Protein AF-U4LFW6-F1 (afdb_monomer_lite)

Radius of gyration: 80.12 Å; chains: 1; bounding box: 137×46×218 Å

Organism: Pyronema omphalodes (strain CBS 100304) (NCBI:txid1076935)

Secondary structure (DSSP, 8-state):
------------------PPPPPPP-------------------HHHHHHHHHHHHHHHHHHHHHHHHHHHHHHHHHHHHHHHHHHHHHHHHHHHHHHHHHHHHHHHHHHHHHHHHHHHHHHHHHHHHHHHHHHHHHHHHHHHHHHHHHHHHHHHHHHHHHHHHHHHHHHHHHHHHHHHHHHHHHHHHHHHHHHHHHHHHHTT-TT--S-----S--SEEETTTEEEE-------TT--S-------TT-EEEE--GGG-SSHHHHHHHHHHHTTPPTT----BEESSTTSPPB--BTBS----HHHHHHHHHHH--TT--EEE-SS-------

pLDDT: mean 71.56, std 23.15, range [22.03, 98.5]

Structure (mmCIF, N/CA/C/O backbone):
data_AF-U4LFW6-F1
#
_entry.id   AF-U4LFW6-F1
#
loop_
_atom_site.group_PDB
_atom_site.id
_atom_site.type_symbol
_atom_site.label_atom_id
_atom_site.label_alt_id
_atom_site.label_comp_id
_atom_site.label_asym_id
_atom_site.label_entity_id
_atom_site.label_seq_id
_atom_site.pdbx_PDB_ins_code
_atom_site.Cartn_x
_atom_site.Cartn_y
_atom_site.Cartn_z
_atom_site.occupancy
_atom_site.B_iso_or_equiv
_atom_site.auth_seq_id
_atom_site.auth_comp_id
_atom_site.auth_asym_id
_atom_site.auth_atom_id
_atom_site.pdbx_PDB_model_num
ATOM 1 N N . MET A 1 1 ? -30.454 -15.678 14.457 1.00 41.25 1 MET A N 1
ATOM 2 C CA . MET A 1 1 ? -31.407 -16.802 14.545 1.00 41.25 1 MET A CA 1
ATOM 3 C C . MET A 1 1 ? -31.547 -17.155 16.016 1.00 41.25 1 MET A C 1
ATOM 5 O O . MET A 1 1 ? -30.505 -17.308 16.636 1.00 41.25 1 MET A O 1
ATOM 9 N N . SER A 1 2 ? -32.798 -17.211 16.505 1.00 40.91 2 SER A N 1
ATOM 10 C CA . SER A 1 2 ? -33.252 -17.545 17.878 1.00 40.91 2 SER A CA 1
ATOM 11 C C . SER A 1 2 ? -32.838 -16.501 18.934 1.00 40.91 2 SER A C 1
ATOM 13 O O . SER A 1 2 ? -31.655 -16.369 19.197 1.00 40.91 2 SER A O 1
ATOM 15 N N . THR A 1 3 ? -33.647 -15.605 19.522 1.00 50.94 3 THR A N 1
ATOM 16 C CA . THR A 1 3 ? -35.032 -15.588 20.052 1.00 50.94 3 THR A CA 1
ATOM 17 C C . THR A 1 3 ? -35.394 -16.781 20.912 1.00 50.94 3 THR A C 1
ATOM 19 O O . THR A 1 3 ? -35.879 -17.768 20.376 1.00 50.94 3 THR A O 1
ATOM 22 N N . GLU A 1 4 ? -35.261 -16.622 22.230 1.00 48.25 4 GLU A N 1
ATOM 23 C CA . GLU A 1 4 ? -36.109 -17.319 23.196 1.00 48.25 4 GLU A CA 1
ATOM 24 C C . GLU A 1 4 ? -36.324 -16.464 24.456 1.00 48.25 4 GLU A C 1
ATOM 26 O O . GLU A 1 4 ? -35.405 -16.133 25.201 1.00 48.25 4 GLU A O 1
ATOM 31 N N . ASN A 1 5 ? -37.587 -16.064 24.607 1.00 49.75 5 ASN A N 1
ATOM 32 C CA . ASN A 1 5 ? -38.209 -15.486 25.789 1.00 49.75 5 ASN A CA 1
ATOM 33 C C . ASN A 1 5 ? -38.293 -16.539 26.899 1.00 49.75 5 ASN A C 1
ATOM 35 O O . ASN A 1 5 ? -38.600 -17.691 26.599 1.00 49.75 5 ASN A O 1
ATOM 39 N N . SER A 1 6 ? -38.214 -16.135 28.169 1.00 48.31 6 SER A N 1
ATOM 40 C CA . SER A 1 6 ? -38.918 -16.880 29.221 1.00 48.31 6 SER A CA 1
ATOM 41 C C . SER A 1 6 ? -39.319 -15.998 30.407 1.00 48.31 6 SER A C 1
ATOM 43 O O . SER A 1 6 ? -38.503 -15.644 31.249 1.00 48.31 6 SER A O 1
ATOM 45 N N . TYR A 1 7 ? -40.598 -15.621 30.367 1.00 46.09 7 TYR A N 1
ATOM 46 C CA . TYR A 1 7 ? -41.578 -15.511 31.449 1.00 46.09 7 TYR A CA 1
ATOM 47 C C . TYR A 1 7 ? -41.174 -14.959 32.827 1.00 46.09 7 TYR A C 1
ATOM 49 O O . TYR A 1 7 ? -40.601 -15.639 33.674 1.00 46.09 7 TYR A O 1
ATOM 57 N N . GLU A 1 8 ? -41.685 -13.752 33.075 1.00 47.34 8 GLU A N 1
ATOM 58 C CA . GLU A 1 8 ? -42.100 -13.242 34.379 1.00 47.34 8 GLU A CA 1
ATOM 59 C C . GLU A 1 8 ? -43.125 -14.181 35.039 1.00 47.34 8 GLU A C 1
ATOM 61 O O . GLU A 1 8 ? -44.091 -14.615 34.404 1.00 47.34 8 GLU A O 1
ATOM 66 N N . GLN A 1 9 ? -42.963 -14.435 36.339 1.00 49.03 9 GLN A N 1
ATOM 67 C CA . GLN A 1 9 ? -44.027 -14.971 37.181 1.00 49.03 9 GLN A CA 1
ATOM 68 C C . GLN A 1 9 ? -44.199 -14.060 38.400 1.00 49.03 9 GLN A C 1
ATOM 70 O O . GLN A 1 9 ? -43.471 -14.134 39.386 1.00 49.03 9 GLN A O 1
ATOM 75 N N . SER A 1 10 ? -45.166 -13.155 38.256 1.00 45.38 10 SER A N 1
ATOM 76 C CA . SER A 1 10 ? -45.806 -12.390 39.322 1.00 45.38 10 SER A CA 1
ATOM 77 C C . SER A 1 10 ? -46.477 -13.346 40.313 1.00 45.38 10 SER A C 1
ATOM 79 O O . SER A 1 10 ? -47.224 -14.237 39.900 1.00 45.38 10 SER A O 1
ATOM 81 N N . VAL A 1 11 ? -46.229 -13.153 41.610 1.00 45.59 11 VAL A N 1
ATOM 82 C CA . VAL A 1 11 ? -47.022 -13.759 42.684 1.00 45.59 11 VAL A CA 1
ATOM 83 C C . VAL A 1 11 ? -47.671 -12.627 43.465 1.00 45.59 11 VAL A C 1
ATOM 85 O O . VAL A 1 11 ? -47.020 -11.898 44.211 1.00 45.59 11 VAL A O 1
ATOM 88 N N . ASP A 1 12 ? -48.969 -12.488 43.228 1.00 38.72 12 ASP A N 1
ATOM 89 C CA . ASP A 1 12 ? -49.870 -11.561 43.888 1.00 38.72 12 ASP A CA 1
ATOM 90 C C . ASP A 1 12 ? -50.226 -12.028 45.312 1.00 38.72 12 ASP A C 1
ATOM 92 O O . ASP A 1 12 ? -50.626 -13.170 45.536 1.00 38.72 12 ASP A O 1
ATOM 96 N N . SER A 1 13 ? -50.103 -11.089 46.250 1.00 43.72 13 SER A N 1
ATOM 97 C CA . SER A 1 13 ? -51.145 -10.664 47.191 1.00 43.72 13 SER A CA 1
ATOM 98 C C . SER A 1 13 ? -51.967 -11.741 47.927 1.00 43.72 13 SER A C 1
ATOM 100 O O . SER A 1 13 ? -52.954 -12.261 47.415 1.00 43.72 13 SER A O 1
ATOM 102 N N . SER A 1 14 ? -51.679 -11.932 49.222 1.00 44.38 14 SER A N 1
ATOM 103 C CA . SER A 1 14 ? -52.662 -12.436 50.195 1.00 44.38 14 SER A CA 1
ATOM 104 C C . SER A 1 14 ? -52.665 -11.559 51.447 1.00 44.38 14 SER A C 1
ATOM 106 O O . SER A 1 14 ? -51.920 -11.778 52.400 1.00 44.38 14 SER A O 1
ATOM 108 N N . THR A 1 15 ? -53.525 -10.544 51.434 1.00 43.41 15 THR A N 1
ATOM 109 C CA . THR A 1 15 ? -53.887 -9.733 52.599 1.00 43.41 15 THR A CA 1
ATOM 110 C C . THR A 1 15 ? -54.959 -10.483 53.389 1.00 43.41 15 THR A C 1
ATOM 112 O O . THR A 1 15 ? -56.112 -10.549 52.966 1.00 43.41 15 THR A O 1
ATOM 115 N N . GLN A 1 16 ? -54.601 -11.060 54.536 1.00 41.94 16 GLN A N 1
ATOM 116 C CA . GLN A 1 16 ? -55.566 -11.670 55.450 1.00 41.94 16 GLN A CA 1
ATOM 117 C C . GLN A 1 16 ? -55.830 -10.703 56.610 1.00 41.94 16 GLN A C 1
ATOM 119 O O . GLN A 1 16 ? -55.122 -10.679 57.612 1.00 41.94 16 GLN A O 1
ATOM 124 N N . ALA A 1 17 ? -56.851 -9.863 56.441 1.00 42.97 17 ALA A N 1
ATOM 125 C CA . ALA A 1 17 ? -57.431 -9.081 57.523 1.00 42.97 17 ALA A CA 1
ATOM 126 C C . ALA A 1 17 ? -58.256 -10.023 58.417 1.00 42.97 17 ALA A C 1
ATOM 128 O O . ALA A 1 17 ? -59.319 -10.494 58.020 1.00 42.97 17 ALA A O 1
ATOM 129 N N . SER A 1 18 ? -57.747 -10.321 59.612 1.00 41.91 18 SER A N 1
ATOM 130 C CA . SER A 1 18 ? -58.470 -11.053 60.654 1.00 41.91 18 SER A CA 1
ATOM 131 C C . SER A 1 18 ? -59.100 -10.054 61.617 1.00 41.91 18 SER A C 1
ATOM 133 O O . SER A 1 18 ? -58.416 -9.399 62.399 1.00 41.91 18 SER A O 1
ATOM 135 N N . SER A 1 19 ? -60.418 -9.937 61.518 1.00 42.66 19 SER A N 1
ATOM 136 C CA . SER A 1 19 ? -61.280 -9.078 62.317 1.00 42.66 19 SER A CA 1
ATOM 137 C C . SER A 1 19 ? -61.312 -9.484 63.793 1.00 42.66 19 SER A C 1
ATOM 139 O O . SER A 1 19 ? -61.560 -10.636 64.139 1.00 42.66 19 SER A O 1
ATOM 141 N N . THR A 1 20 ? -61.119 -8.497 64.660 1.00 50.56 20 THR A N 1
ATOM 142 C CA . THR A 1 20 ? -61.405 -8.514 66.098 1.00 50.56 20 THR A CA 1
ATOM 143 C C . THR A 1 20 ? -62.912 -8.656 66.359 1.00 50.56 20 THR A C 1
ATOM 145 O O . THR A 1 20 ? -63.682 -7.896 65.767 1.00 50.56 20 THR A O 1
ATOM 148 N N . PRO A 1 21 ? -63.360 -9.512 67.295 1.00 46.19 21 PRO A N 1
ATOM 149 C CA . PRO A 1 21 ? -64.667 -9.361 67.931 1.00 46.19 21 PRO A CA 1
ATOM 150 C C . PRO A 1 21 ? -64.517 -8.719 69.317 1.00 46.19 21 PRO A C 1
ATOM 152 O O . PRO A 1 21 ? -63.695 -9.144 70.130 1.00 46.19 21 PRO A O 1
ATOM 155 N N . GLY A 1 22 ? -65.309 -7.672 69.560 1.00 38.50 22 GLY A N 1
ATOM 156 C CA . GLY A 1 22 ? -65.427 -6.988 70.847 1.00 38.50 22 GLY A CA 1
ATOM 157 C C . GLY A 1 22 ? -66.145 -7.823 71.922 1.00 38.50 22 GLY A C 1
ATOM 158 O O . GLY A 1 22 ? -66.725 -8.864 71.611 1.00 38.50 22 GLY A O 1
ATOM 159 N N . PRO A 1 23 ? -66.099 -7.386 73.194 1.00 45.41 23 PRO A N 1
ATOM 160 C CA . PRO A 1 23 ? -66.670 -8.127 74.308 1.00 45.41 23 PRO A CA 1
ATOM 161 C C . PRO A 1 23 ? -68.148 -7.766 74.513 1.00 45.41 23 PRO A C 1
ATOM 163 O O . PRO A 1 23 ? -68.473 -6.630 74.860 1.00 45.41 23 PRO A O 1
ATOM 166 N N . ASP A 1 24 ? -69.031 -8.754 74.368 1.00 39.97 24 ASP A N 1
ATOM 167 C CA . ASP A 1 24 ? -70.418 -8.652 74.817 1.00 39.97 24 ASP A CA 1
ATOM 168 C C . ASP A 1 24 ? -70.511 -8.913 76.323 1.00 39.97 24 ASP A C 1
ATOM 170 O O . ASP A 1 24 ? -70.108 -9.949 76.855 1.00 39.97 24 ASP A O 1
ATOM 174 N N . THR A 1 25 ? -71.060 -7.922 77.013 1.00 53.16 25 THR A N 1
ATOM 175 C CA . THR A 1 25 ? -71.463 -7.960 78.418 1.00 53.16 25 THR A CA 1
ATOM 176 C C . THR A 1 25 ? -72.847 -8.607 78.520 1.00 53.16 25 THR A C 1
ATOM 178 O O . THR A 1 25 ? -73.730 -8.212 77.758 1.00 53.16 25 THR A O 1
ATOM 181 N N . PRO A 1 26 ? -73.118 -9.487 79.502 1.00 45.50 26 PRO A N 1
ATOM 182 C CA . PRO A 1 26 ? -74.487 -9.738 79.923 1.00 45.50 26 PRO A CA 1
ATOM 183 C C . PRO A 1 26 ? -74.791 -9.108 81.280 1.00 45.50 26 PRO A C 1
ATOM 185 O O . PRO A 1 26 ? -74.039 -9.186 82.250 1.00 45.50 26 PRO A O 1
ATOM 188 N N . SER A 1 27 ? -75.961 -8.486 81.274 1.00 38.09 27 SER A N 1
ATOM 189 C CA . SER A 1 27 ? -76.665 -7.809 82.345 1.00 38.09 27 SER A CA 1
ATOM 190 C C . SER A 1 27 ? -77.190 -8.773 83.418 1.00 38.09 27 SER A C 1
ATOM 192 O O . SER A 1 27 ? -77.684 -9.853 83.108 1.00 38.09 27 SER A O 1
ATOM 194 N N . VAL A 1 28 ? -77.090 -8.310 84.666 1.00 40.75 28 VAL A N 1
ATOM 195 C CA . VAL A 1 28 ? -78.050 -8.395 85.783 1.00 40.75 28 VAL A CA 1
ATOM 196 C C . VAL A 1 28 ? -78.938 -9.644 85.877 1.00 40.75 28 VAL A C 1
ATOM 198 O O . VAL A 1 28 ? -79.873 -9.852 85.108 1.00 40.75 28 VAL A O 1
ATOM 201 N N . SER A 1 29 ? -78.764 -10.381 86.975 1.00 42.69 29 SER A N 1
ATOM 202 C CA . SER A 1 29 ? -79.874 -11.057 87.648 1.00 42.69 29 SER A CA 1
ATOM 203 C C . SER A 1 29 ? -79.741 -10.887 89.157 1.00 42.69 29 SER A C 1
ATOM 205 O O . SER A 1 29 ? -78.786 -11.319 89.796 1.00 42.69 29 SER A O 1
ATOM 207 N N . GLU A 1 30 ? -80.725 -10.166 89.662 1.00 41.28 30 GLU A N 1
ATOM 208 C CA . GLU A 1 30 ? -81.048 -9.826 91.033 1.00 41.28 30 GLU A CA 1
ATOM 209 C C . GLU A 1 30 ? -81.541 -11.080 91.771 1.00 41.28 30 GLU A C 1
ATOM 211 O O . GLU A 1 30 ? -82.494 -11.723 91.332 1.00 41.28 30 GLU A O 1
ATOM 216 N N . ILE A 1 31 ? -80.911 -11.440 92.893 1.00 43.53 31 ILE A N 1
ATOM 217 C CA . ILE A 1 31 ? -81.510 -12.364 93.862 1.00 43.53 31 ILE A CA 1
ATOM 218 C C . ILE A 1 31 ? -81.222 -11.836 95.262 1.00 43.53 31 ILE A C 1
ATOM 220 O O . ILE A 1 31 ? -80.078 -11.624 95.660 1.00 43.53 31 ILE A O 1
ATOM 224 N N . MET A 1 32 ? -82.308 -11.577 95.978 1.00 38.41 32 MET A N 1
ATOM 225 C CA . MET A 1 32 ? -82.323 -11.053 97.328 1.00 38.41 32 MET A CA 1
ATOM 226 C C . MET A 1 32 ? -81.873 -12.083 98.373 1.00 38.41 32 MET A C 1
ATOM 228 O O . MET A 1 32 ? -82.192 -13.265 98.284 1.00 38.41 32 MET A O 1
ATOM 232 N N . SER A 1 33 ? -81.367 -11.526 99.474 1.00 40.06 33 SER A N 1
ATOM 233 C CA . SER A 1 33 ? -81.796 -11.844 100.841 1.00 40.06 33 SER A CA 1
ATOM 234 C C . SER A 1 33 ? -80.916 -12.749 101.710 1.00 40.06 33 SER A C 1
ATOM 236 O O . SER A 1 33 ? -80.603 -13.895 101.405 1.00 40.06 33 SER A O 1
ATOM 238 N N . THR A 1 34 ? -80.695 -12.198 102.904 1.00 38.72 34 THR A N 1
ATOM 239 C CA . THR A 1 34 ? -80.292 -12.798 104.181 1.00 38.72 34 THR A CA 1
ATOM 240 C C . THR A 1 34 ? -78.849 -13.260 104.346 1.00 38.72 34 THR A C 1
ATOM 242 O O . THR A 1 34 ? -78.491 -14.420 104.184 1.00 38.72 34 THR A O 1
ATOM 245 N N . THR A 1 35 ? -78.054 -12.328 104.863 1.00 48.16 35 THR A N 1
ATOM 246 C CA . THR A 1 35 ? -77.048 -12.589 105.893 1.00 48.16 35 THR A CA 1
ATOM 247 C C . THR A 1 35 ? -77.633 -13.490 106.990 1.00 48.16 35 THR A C 1
ATOM 249 O O . THR A 1 35 ? -78.693 -13.185 107.542 1.00 48.16 35 THR A O 1
ATOM 252 N N . PRO A 1 36 ? -76.900 -14.533 107.392 1.00 40.84 36 PRO A N 1
ATOM 253 C CA . PRO A 1 36 ? -76.500 -14.587 108.783 1.00 40.84 36 PRO A CA 1
ATOM 254 C C . PRO A 1 36 ? -74.979 -14.556 108.854 1.00 40.84 36 PRO A C 1
ATOM 256 O O . PRO A 1 36 ? -74.278 -15.397 108.295 1.00 40.84 36 PRO A O 1
ATOM 259 N N . THR A 1 37 ? -74.483 -13.551 109.567 1.00 49.69 37 THR A N 1
ATOM 260 C CA . THR A 1 37 ? -73.120 -13.456 110.066 1.00 49.69 37 THR A CA 1
ATOM 261 C C . THR A 1 37 ? -72.932 -14.619 111.032 1.00 49.69 37 THR A C 1
ATOM 263 O O . THR A 1 37 ? -73.184 -14.500 112.226 1.00 49.69 37 THR A O 1
ATOM 266 N N . ALA A 1 38 ? -72.574 -15.783 110.499 1.00 42.97 38 ALA A N 1
ATOM 267 C CA . ALA A 1 38 ? -71.988 -16.850 111.280 1.00 42.97 38 ALA A CA 1
ATOM 268 C C . ALA A 1 38 ? -70.490 -16.561 111.327 1.00 42.97 38 ALA A C 1
ATOM 270 O O . ALA A 1 38 ? -69.765 -16.803 110.361 1.00 42.97 38 ALA A O 1
ATOM 271 N N . GLU A 1 39 ? -70.041 -16.004 112.449 1.00 47.69 39 GLU A N 1
ATOM 272 C CA . GLU A 1 39 ? -68.642 -16.024 112.862 1.00 47.69 39 GLU A CA 1
ATOM 273 C C . GLU A 1 39 ? -68.208 -17.490 113.022 1.00 47.69 39 GLU A C 1
ATOM 275 O O . GLU A 1 39 ? -68.179 -18.052 114.114 1.00 47.69 39 GLU A O 1
ATOM 280 N N . LEU A 1 40 ? -67.904 -18.155 111.907 1.00 44.50 40 LEU A N 1
ATOM 281 C CA . LEU A 1 40 ? -67.192 -19.423 111.903 1.00 44.50 40 LEU A CA 1
ATOM 282 C C . LEU A 1 40 ? -65.727 -19.108 112.203 1.00 44.50 40 LEU A C 1
ATOM 284 O O . LEU A 1 40 ? -64.885 -19.023 111.313 1.00 44.50 40 LEU A O 1
ATOM 288 N N . GLN A 1 41 ? -65.427 -18.944 113.493 1.00 50.97 41 GLN A N 1
ATOM 289 C CA . GLN A 1 41 ? -64.087 -19.164 114.025 1.00 50.97 41 GLN A CA 1
ATOM 290 C C . GLN A 1 41 ? -63.739 -20.650 113.852 1.00 50.97 41 GLN A C 1
ATOM 292 O O . GLN A 1 41 ? -63.763 -21.435 114.795 1.00 50.97 41 GLN A O 1
ATOM 297 N N . VAL A 1 42 ? -63.426 -21.059 112.624 1.00 48.38 42 VAL A N 1
ATOM 298 C CA . VAL A 1 42 ? -62.717 -22.314 112.368 1.00 48.38 42 VAL A CA 1
ATOM 299 C C . VAL A 1 42 ? -61.243 -21.961 112.266 1.00 48.38 42 VAL A C 1
ATOM 301 O O . VAL A 1 42 ? -60.658 -21.933 111.189 1.00 48.38 42 VAL A O 1
ATOM 304 N N . ALA A 1 43 ? -60.638 -21.674 113.417 1.00 51.41 43 ALA A N 1
ATOM 305 C CA . ALA A 1 43 ? -59.190 -21.629 113.555 1.00 51.41 43 ALA A CA 1
ATOM 306 C C . ALA A 1 43 ? -58.657 -23.075 113.549 1.00 51.41 43 ALA A C 1
ATOM 308 O O . ALA A 1 43 ? -58.267 -23.620 114.580 1.00 51.41 43 ALA A O 1
ATOM 309 N N . SER A 1 44 ? -58.720 -23.738 112.389 1.00 58.00 44 SER A N 1
ATOM 310 C CA . SER A 1 44 ? -57.958 -24.961 112.135 1.00 58.00 44 SER A CA 1
ATOM 311 C C . SER A 1 44 ? -56.695 -24.568 111.367 1.00 58.00 44 SER A C 1
ATOM 313 O O . SER A 1 44 ? -56.808 -24.161 110.206 1.00 58.00 44 SER A O 1
ATOM 315 N N . PRO A 1 45 ? -55.497 -24.725 111.959 1.00 70.00 45 PRO A N 1
ATOM 316 C CA . PRO A 1 45 ? -54.228 -24.351 111.329 1.00 70.00 45 PRO A CA 1
ATOM 317 C C . PRO A 1 45 ? -54.017 -24.972 109.938 1.00 70.00 45 PRO A C 1
ATOM 319 O O . PRO A 1 45 ? -53.310 -24.421 109.100 1.00 70.00 45 PRO A O 1
ATOM 322 N N . ALA A 1 46 ? -54.649 -26.119 109.664 1.00 73.12 46 ALA A N 1
ATOM 323 C CA . ALA A 1 46 ? -54.580 -26.788 108.368 1.00 73.12 46 ALA A CA 1
ATOM 324 C C . ALA A 1 46 ? -55.318 -26.023 107.253 1.00 73.12 46 ALA A C 1
ATOM 326 O O . ALA A 1 46 ? -54.856 -26.007 106.114 1.00 73.12 46 ALA A O 1
ATOM 327 N N . TYR A 1 47 ? -56.446 -25.379 107.566 1.00 74.56 47 TYR A N 1
ATOM 328 C CA . TYR A 1 47 ? -57.252 -24.660 106.576 1.00 74.56 47 TYR A CA 1
ATOM 329 C C . TYR A 1 47 ? -56.637 -23.298 106.237 1.00 74.56 47 TYR A C 1
ATOM 331 O O . TYR A 1 47 ? -56.561 -22.936 105.065 1.00 74.56 47 TYR A O 1
ATOM 339 N N . GLU A 1 48 ? -56.098 -22.594 107.238 1.00 77.69 48 GLU A N 1
ATOM 340 C CA . GLU A 1 48 ? -55.294 -21.382 107.029 1.00 77.69 48 GLU A CA 1
ATOM 341 C C . GLU A 1 48 ? -54.028 -21.665 106.218 1.00 77.69 48 GLU A C 1
ATOM 343 O O . GLU A 1 48 ? -53.707 -20.896 105.316 1.00 77.69 48 GLU A O 1
ATOM 348 N N . ASN A 1 49 ? -53.344 -22.790 106.463 1.00 82.31 49 ASN A N 1
ATOM 349 C CA . ASN A 1 49 ? -52.182 -23.184 105.662 1.00 82.31 49 ASN A CA 1
ATOM 350 C C . ASN A 1 49 ? -52.548 -23.483 104.199 1.00 82.31 49 ASN A C 1
ATOM 352 O O . ASN A 1 49 ? -51.809 -23.084 103.301 1.00 82.31 49 ASN A O 1
ATOM 356 N N . MET A 1 50 ? -53.689 -24.132 103.934 1.00 83.44 50 MET A N 1
ATOM 357 C CA . MET A 1 50 ? -54.163 -24.358 102.561 1.00 83.44 50 MET A CA 1
ATOM 358 C C . MET A 1 50 ? -54.557 -23.052 101.866 1.00 83.44 50 MET A C 1
ATOM 360 O O . MET A 1 50 ? -54.157 -22.829 100.727 1.00 83.44 50 MET A O 1
ATOM 364 N N . PHE A 1 51 ? -55.291 -22.168 102.547 1.00 84.56 51 PHE A N 1
ATOM 365 C CA . PHE A 1 51 ? -55.658 -20.861 101.997 1.00 84.56 51 PHE A CA 1
ATOM 366 C C . PHE A 1 51 ? -54.431 -19.990 101.724 1.00 84.56 51 PHE A C 1
ATOM 368 O O . PHE A 1 51 ? -54.341 -19.381 100.662 1.00 84.56 51 PHE A O 1
ATOM 375 N N . ARG A 1 52 ? -53.458 -19.970 102.641 1.00 85.00 52 ARG A N 1
ATOM 376 C CA . ARG A 1 52 ? -52.201 -19.234 102.469 1.00 85.00 52 ARG A CA 1
ATOM 377 C C . ARG A 1 52 ? -51.378 -19.803 101.308 1.00 85.00 52 ARG A C 1
ATOM 379 O O . ARG A 1 52 ? -50.940 -19.037 100.463 1.00 85.00 52 ARG A O 1
ATOM 386 N N . SER A 1 53 ? -51.286 -21.129 101.181 1.00 89.75 53 SER A N 1
ATOM 387 C CA . SER A 1 53 ? -50.664 -21.777 100.016 1.00 89.75 53 SER A CA 1
ATOM 388 C C . SER A 1 53 ? -51.369 -21.428 98.703 1.00 89.75 53 SER A C 1
ATOM 390 O O . SER A 1 53 ? -50.705 -21.259 97.684 1.00 89.75 53 SER A O 1
ATOM 392 N N . PHE A 1 54 ? -52.700 -21.336 98.704 1.00 90.00 54 PHE A N 1
ATOM 393 C CA . PHE A 1 54 ? -53.469 -20.968 97.519 1.00 90.00 54 PHE A CA 1
ATOM 394 C C . PHE A 1 54 ? -53.205 -19.508 97.127 1.00 90.00 54 PHE A C 1
ATOM 396 O O . PHE A 1 54 ? -52.938 -19.218 95.961 1.00 90.00 54 PHE A O 1
ATOM 403 N N . LEU A 1 55 ? -53.193 -18.597 98.103 1.00 91.12 55 LEU A N 1
ATOM 404 C CA . LEU A 1 55 ? -52.831 -17.196 97.890 1.00 91.12 55 LEU A CA 1
ATOM 405 C C . LEU A 1 55 ? -51.404 -17.059 97.336 1.00 91.12 55 LEU A C 1
ATOM 407 O O . LEU A 1 55 ? -51.235 -16.395 96.316 1.00 91.12 55 LEU A O 1
ATOM 411 N N . ASP A 1 56 ? -50.423 -17.774 97.896 1.00 92.50 56 ASP A N 1
ATOM 412 C CA . ASP A 1 56 ? -49.039 -17.786 97.397 1.00 92.50 56 ASP A CA 1
ATOM 413 C C . ASP A 1 56 ? -48.957 -18.297 95.946 1.00 92.50 56 ASP A C 1
ATOM 415 O O . ASP A 1 56 ? -48.238 -17.739 95.114 1.00 92.50 56 ASP A O 1
ATOM 419 N N . THR A 1 57 ? -49.719 -19.341 95.588 1.00 93.75 57 THR A N 1
ATOM 420 C CA . THR A 1 57 ? -49.765 -19.818 94.193 1.00 93.75 57 THR A CA 1
ATOM 421 C C . THR A 1 57 ? -50.383 -18.797 93.239 1.00 93.75 57 THR A C 1
ATOM 423 O O . THR A 1 57 ? -49.892 -18.639 92.121 1.00 93.75 57 THR A O 1
ATOM 426 N N . PHE A 1 58 ? -51.417 -18.068 93.669 1.00 93.44 58 PHE A N 1
ATOM 427 C CA . PHE A 1 58 ? -52.023 -16.999 92.873 1.00 93.44 58 PHE A CA 1
ATOM 428 C C . PHE A 1 58 ? -51.090 -15.797 92.712 1.00 93.44 58 PHE A C 1
ATOM 430 O O . PHE A 1 58 ? -51.036 -15.210 91.630 1.00 93.44 58 PHE A O 1
ATOM 437 N N . GLU A 1 59 ? -50.335 -15.440 93.751 1.00 93.50 59 GLU A N 1
ATOM 438 C CA . GLU A 1 59 ? -49.317 -14.392 93.668 1.00 93.50 59 GLU A CA 1
ATOM 439 C C . GLU A 1 59 ? -48.184 -14.780 92.713 1.00 93.50 59 GLU A C 1
ATOM 441 O O . GLU A 1 59 ? -47.830 -13.981 91.844 1.00 93.50 59 GLU A O 1
ATOM 446 N N . ASN A 1 60 ? -47.693 -16.023 92.778 1.00 95.06 60 ASN A N 1
ATOM 447 C CA . ASN A 1 60 ? -46.700 -16.541 91.832 1.00 95.06 60 ASN A CA 1
ATOM 448 C C . ASN A 1 60 ? -47.219 -16.539 90.385 1.00 95.06 60 ASN A C 1
ATOM 450 O O . ASN A 1 60 ? -46.507 -16.112 89.477 1.00 95.06 60 ASN A O 1
ATOM 454 N N . LEU A 1 61 ? -48.471 -16.956 90.158 1.00 96.06 61 LEU A N 1
ATOM 455 C CA . LEU A 1 61 ? -49.090 -16.912 88.830 1.00 96.06 61 LEU A CA 1
ATOM 456 C C . LEU A 1 61 ? -49.202 -15.472 88.305 1.00 96.06 61 LEU A C 1
ATOM 458 O O . LEU A 1 61 ? -48.918 -15.218 87.136 1.00 96.06 61 LEU A O 1
ATOM 462 N N . ARG A 1 62 ? -49.586 -14.516 89.160 1.00 94.81 62 ARG A N 1
ATOM 463 C CA . ARG A 1 62 ? -49.664 -13.092 88.798 1.00 94.81 62 ARG A CA 1
ATOM 464 C C . ARG A 1 62 ? -48.287 -12.512 88.466 1.00 94.81 62 ARG A C 1
ATOM 466 O O . ARG A 1 62 ? -48.167 -11.742 87.510 1.00 94.81 62 ARG A O 1
ATOM 473 N N . ALA A 1 63 ? -47.259 -12.879 89.230 1.00 95.69 63 ALA A N 1
ATOM 474 C CA . ALA A 1 63 ? -45.884 -12.475 88.950 1.00 95.69 63 ALA A CA 1
ATOM 475 C C . ALA A 1 63 ? -45.420 -13.014 87.588 1.00 95.69 63 ALA A C 1
ATOM 477 O O . ALA A 1 63 ? -44.848 -12.271 86.790 1.00 95.69 63 ALA A O 1
ATOM 478 N N . GLU A 1 64 ? -45.746 -14.270 87.283 1.00 96.19 64 GLU A N 1
ATOM 479 C CA . GLU A 1 64 ? -45.382 -14.900 86.017 1.00 96.19 64 GLU A CA 1
ATOM 480 C C . GLU A 1 64 ? -46.142 -14.312 84.821 1.00 96.19 64 GLU A C 1
ATOM 482 O O . GLU A 1 64 ? -45.548 -14.070 83.771 1.00 96.19 64 GLU A O 1
ATOM 487 N N . MET A 1 65 ? -47.428 -13.992 84.987 1.00 96.19 65 MET A N 1
ATOM 488 C CA . MET A 1 65 ? -48.226 -13.307 83.965 1.00 96.19 65 MET A CA 1
ATOM 489 C C . MET A 1 65 ? -47.646 -11.922 83.647 1.00 96.19 65 MET A C 1
ATOM 491 O O . MET A 1 65 ? -47.428 -11.602 82.481 1.00 96.19 65 MET A O 1
ATOM 495 N N . THR A 1 66 ? -47.281 -11.151 84.679 1.00 95.50 66 THR A N 1
ATOM 496 C CA . THR A 1 66 ? -46.594 -9.856 84.513 1.00 95.50 66 THR A CA 1
ATOM 497 C C . THR A 1 66 ? -45.249 -10.018 83.793 1.00 95.50 66 THR A C 1
ATOM 499 O O . THR A 1 66 ? -44.909 -9.224 82.915 1.00 95.50 66 THR A O 1
ATOM 502 N N . ARG A 1 67 ? -44.466 -11.056 84.131 1.00 97.62 67 ARG A N 1
ATOM 503 C CA . ARG A 1 67 ? -43.187 -11.351 83.463 1.00 97.62 67 ARG A CA 1
ATOM 504 C C . ARG A 1 67 ? -43.391 -11.641 81.976 1.00 97.62 67 ARG A C 1
ATOM 506 O O . ARG A 1 67 ? -42.674 -11.080 81.151 1.00 97.62 67 ARG A O 1
ATOM 513 N N . LEU A 1 68 ? -44.374 -12.477 81.639 1.00 97.19 68 LEU A N 1
ATOM 514 C CA . LEU A 1 68 ? -44.709 -12.824 80.257 1.00 97.19 68 LEU A CA 1
ATOM 515 C C . LEU A 1 68 ? -45.220 -11.620 79.459 1.00 97.19 68 LEU A C 1
ATOM 517 O O . LEU A 1 68 ? -44.855 -11.480 78.296 1.00 97.19 68 LEU A O 1
ATOM 521 N N . GLU A 1 69 ? -46.001 -10.721 80.060 1.00 96.50 69 GLU A N 1
ATOM 522 C CA . GLU A 1 69 ? -46.419 -9.471 79.408 1.00 96.50 69 GLU A CA 1
ATOM 523 C C . GLU A 1 69 ? -45.222 -8.576 79.055 1.00 96.50 69 GLU A C 1
ATOM 525 O O . GLU A 1 69 ? -45.158 -8.034 77.948 1.00 96.50 69 GLU A O 1
ATOM 530 N N . ILE A 1 70 ? -44.246 -8.452 79.962 1.00 96.38 70 ILE A N 1
ATOM 531 C CA . ILE A 1 70 ? -43.010 -7.694 79.715 1.00 96.38 70 ILE A CA 1
ATOM 532 C C . ILE A 1 70 ? -42.183 -8.349 78.600 1.00 96.38 70 ILE A C 1
ATOM 534 O O . ILE A 1 70 ? -41.699 -7.648 77.710 1.00 96.38 70 ILE A O 1
ATOM 538 N N . GLU A 1 71 ? -42.024 -9.675 78.628 1.00 96.88 71 GLU A N 1
ATOM 539 C CA . GLU A 1 71 ? -41.300 -10.438 77.603 1.00 96.88 71 GLU A CA 1
ATOM 540 C C . GLU A 1 71 ? -41.971 -10.296 76.228 1.00 96.88 71 GLU A C 1
ATOM 542 O O . GLU A 1 71 ? -41.309 -9.995 75.238 1.00 96.88 71 GLU A O 1
ATOM 547 N N . ASN A 1 72 ? -43.300 -10.422 76.167 1.00 96.56 72 ASN A N 1
ATOM 548 C CA . ASN A 1 72 ? -44.065 -10.273 74.933 1.00 96.56 72 ASN A CA 1
ATOM 549 C C . ASN A 1 72 ? -43.924 -8.859 74.356 1.00 96.56 72 ASN A C 1
ATOM 551 O O . ASN A 1 72 ? -43.698 -8.695 73.159 1.00 96.56 72 ASN A O 1
ATOM 555 N N . LYS A 1 73 ? -43.969 -7.826 75.208 1.00 96.81 73 LYS A N 1
ATOM 556 C CA . LYS A 1 73 ? -43.729 -6.445 74.775 1.00 96.81 73 LYS A CA 1
ATOM 557 C C . LYS A 1 73 ? -42.324 -6.268 74.188 1.00 96.81 73 LYS A C 1
ATOM 559 O O . LYS A 1 73 ? -42.188 -5.655 73.134 1.00 96.81 73 LYS A O 1
ATOM 564 N N . ARG A 1 74 ? -41.296 -6.859 74.811 1.00 97.19 74 ARG A N 1
ATOM 565 C CA . ARG A 1 74 ? -39.922 -6.855 74.272 1.00 97.19 74 ARG A CA 1
ATOM 566 C C . ARG A 1 74 ? -39.825 -7.559 72.919 1.00 97.19 74 ARG A C 1
ATOM 568 O O . ARG A 1 74 ? -39.146 -7.055 72.033 1.00 97.19 74 ARG A O 1
ATOM 575 N N . LEU A 1 75 ? -40.498 -8.696 72.744 1.00 97.56 75 LEU A N 1
ATOM 576 C CA . LEU A 1 75 ? -40.524 -9.420 71.468 1.00 97.56 75 LEU A CA 1
ATOM 577 C C . LEU A 1 75 ? -41.196 -8.605 70.356 1.00 97.56 75 LEU A C 1
ATOM 579 O O . LEU A 1 75 ? -40.699 -8.590 69.233 1.00 97.56 75 LEU A O 1
ATOM 583 N N . VAL A 1 76 ? -42.278 -7.885 70.664 1.00 97.38 76 VAL A N 1
ATOM 584 C CA . VAL A 1 76 ? -42.927 -6.966 69.713 1.00 97.38 76 VAL A CA 1
ATOM 585 C C . VAL A 1 76 ? -41.983 -5.828 69.313 1.00 97.38 76 VAL A C 1
ATOM 587 O O . VAL A 1 76 ? -41.862 -5.525 68.123 1.00 97.38 76 VAL A O 1
ATOM 590 N N . ASP A 1 77 ? -41.271 -5.238 70.277 1.00 96.69 77 ASP A N 1
ATOM 591 C CA . ASP A 1 77 ? -40.278 -4.196 69.999 1.00 96.69 77 ASP A CA 1
ATOM 592 C C . ASP A 1 77 ? -39.145 -4.735 69.102 1.00 96.69 77 ASP A C 1
ATOM 594 O O . ASP A 1 77 ? -38.774 -4.085 68.123 1.00 96.69 77 ASP A O 1
ATOM 598 N N . TYR A 1 78 ? -38.639 -5.949 69.366 1.00 97.62 78 TYR A N 1
ATOM 599 C CA . TYR A 1 78 ? -37.627 -6.592 68.519 1.00 97.62 78 TYR A CA 1
ATOM 600 C C . TYR A 1 78 ? -38.129 -6.881 67.103 1.00 97.62 78 TYR A C 1
ATOM 602 O O . TYR A 1 78 ? -37.427 -6.561 66.146 1.00 97.62 78 TYR A O 1
ATOM 610 N N . ASN A 1 79 ? -39.339 -7.424 66.948 1.00 97.25 79 ASN A N 1
ATOM 611 C CA . ASN A 1 79 ? -39.927 -7.662 65.627 1.00 97.25 79 ASN A CA 1
ATOM 612 C C . ASN A 1 79 ? -40.056 -6.358 64.831 1.00 97.25 79 ASN A C 1
ATOM 614 O O . ASN A 1 79 ? -39.713 -6.324 63.654 1.00 97.25 79 ASN A O 1
ATOM 618 N N . THR A 1 80 ? -40.448 -5.267 65.494 1.00 97.25 80 THR A N 1
ATOM 619 C CA . THR A 1 80 ? -40.540 -3.941 64.864 1.00 97.25 80 THR A CA 1
ATOM 620 C C . THR A 1 80 ? -39.175 -3.443 64.369 1.00 97.25 80 THR A C 1
ATOM 622 O O . THR A 1 80 ? -39.087 -2.796 63.326 1.00 97.25 80 THR A O 1
ATOM 625 N N . VAL A 1 81 ? -38.093 -3.714 65.109 1.00 97.88 81 VAL A N 1
ATOM 626 C CA . VAL A 1 81 ? -36.726 -3.372 64.674 1.00 97.88 81 VAL A CA 1
ATOM 627 C C . VAL A 1 81 ? -36.308 -4.223 63.475 1.00 97.88 81 VAL A C 1
ATOM 629 O O . VAL A 1 81 ? -35.816 -3.671 62.494 1.00 97.88 81 VAL A O 1
ATOM 632 N N . ILE A 1 82 ? -36.560 -5.534 63.520 1.00 97.88 82 ILE A N 1
ATOM 633 C CA . ILE A 1 82 ? -36.236 -6.466 62.429 1.00 97.88 82 ILE A CA 1
ATOM 634 C C . ILE A 1 82 ? -36.959 -6.070 61.135 1.00 97.88 82 ILE A C 1
ATOM 636 O O . ILE A 1 82 ? -36.342 -6.048 60.074 1.00 97.88 82 ILE A O 1
ATOM 640 N N . GLU A 1 83 ? -38.246 -5.719 61.207 1.00 97.44 83 GLU A N 1
ATOM 641 C CA . GLU A 1 83 ? -39.020 -5.271 60.041 1.00 97.44 83 GLU A CA 1
ATOM 642 C C . GLU A 1 83 ? -38.408 -4.026 59.388 1.00 97.44 83 GLU A C 1
ATOM 644 O O . GLU A 1 83 ? -38.260 -3.980 58.167 1.00 97.44 83 GLU A O 1
ATOM 649 N N . LYS A 1 84 ? -37.975 -3.047 60.194 1.00 97.38 84 LYS A N 1
ATOM 650 C CA . LYS A 1 84 ? -37.297 -1.845 59.686 1.00 97.38 84 LYS A CA 1
ATOM 651 C C . LYS A 1 84 ? -35.950 -2.167 59.048 1.00 97.38 84 LYS A C 1
ATOM 653 O O . LYS A 1 84 ? -35.638 -1.627 57.992 1.00 97.38 84 LYS A O 1
ATOM 658 N N . GLU A 1 85 ? -35.154 -3.040 59.662 1.00 97.25 85 GLU A N 1
ATOM 659 C CA . GLU A 1 85 ? -33.874 -3.465 59.082 1.00 97.25 85 GLU A CA 1
ATOM 660 C C . GLU A 1 85 ? -34.082 -4.188 57.743 1.00 97.25 85 GLU A C 1
ATOM 662 O O . GLU A 1 85 ? -33.385 -3.893 56.771 1.00 97.25 85 GLU A O 1
ATOM 667 N N . LEU A 1 86 ? -35.091 -5.059 57.643 1.00 97.75 86 LEU A N 1
ATOM 668 C CA . LEU A 1 86 ? -35.453 -5.728 56.391 1.00 97.75 86 LEU A CA 1
ATOM 669 C C . LEU A 1 86 ? -35.895 -4.741 55.304 1.00 97.75 86 LEU A C 1
ATOM 671 O O . LEU A 1 86 ? -35.490 -4.891 54.150 1.00 97.75 86 LEU A O 1
ATOM 675 N N . GLU A 1 87 ? -36.677 -3.719 55.655 1.00 97.56 87 GLU A N 1
ATOM 676 C CA . GLU A 1 87 ? -37.071 -2.660 54.721 1.00 97.56 87 GLU A CA 1
ATOM 677 C C . GLU A 1 87 ? -35.845 -1.886 54.210 1.00 97.56 87 GLU A C 1
ATOM 679 O O . GLU A 1 87 ? -35.673 -1.738 52.997 1.00 97.56 87 GLU A O 1
ATOM 684 N N . THR A 1 88 ? -34.929 -1.490 55.104 1.00 97.19 88 THR A N 1
ATOM 685 C CA . THR A 1 88 ? -33.690 -0.795 54.707 1.00 97.19 88 THR A CA 1
ATOM 686 C C . THR A 1 88 ? -32.792 -1.650 53.813 1.00 97.19 88 THR A C 1
ATOM 688 O O . THR A 1 88 ? -32.295 -1.163 52.795 1.00 97.19 88 THR A O 1
ATOM 691 N N . LEU A 1 89 ? -32.637 -2.941 54.125 1.00 97.75 89 LEU A N 1
ATOM 692 C CA . LEU A 1 89 ? -31.876 -3.879 53.299 1.00 97.75 89 LEU A CA 1
ATOM 693 C C . LEU A 1 89 ? -32.502 -4.041 51.914 1.00 97.75 89 LEU A C 1
ATOM 695 O O . LEU A 1 89 ? -31.784 -4.097 50.916 1.00 97.75 89 LEU A O 1
ATOM 699 N N . ASN A 1 90 ? -33.832 -4.086 51.827 1.00 97.50 90 ASN A N 1
ATOM 700 C CA . ASN A 1 90 ? -34.527 -4.169 50.548 1.00 97.50 90 ASN A CA 1
ATOM 701 C C . ASN A 1 90 ? -34.299 -2.908 49.695 1.00 97.50 90 ASN A C 1
ATOM 703 O O . ASN A 1 90 ? -34.003 -3.014 48.504 1.00 97.50 90 ASN A O 1
ATOM 707 N N . GLU A 1 91 ? -34.360 -1.715 50.294 1.00 97.69 91 GLU A N 1
ATOM 708 C CA . GLU A 1 91 ? -34.051 -0.466 49.589 1.00 97.69 91 GLU A CA 1
ATOM 709 C C . GLU A 1 91 ? -32.607 -0.416 49.072 1.00 97.69 91 GLU A C 1
ATOM 711 O O . GLU A 1 91 ? -32.361 0.023 47.942 1.00 97.69 91 GLU A O 1
ATOM 716 N N . GLU A 1 92 ? -31.640 -0.851 49.882 1.00 97.38 92 GLU A N 1
ATOM 717 C CA . GLU A 1 92 ? -30.237 -0.937 49.472 1.00 97.38 92 GLU A CA 1
ATOM 718 C C . GLU A 1 92 ? -30.038 -1.950 48.347 1.00 97.38 92 GLU A C 1
ATOM 720 O O . GLU A 1 92 ? -29.347 -1.652 47.371 1.00 97.38 92 GLU A O 1
ATOM 725 N N . ASN A 1 93 ? -30.703 -3.103 48.419 1.00 97.31 93 ASN A N 1
ATOM 726 C CA . ASN A 1 93 ? -30.624 -4.125 47.383 1.00 97.31 93 ASN A CA 1
ATOM 727 C C . ASN A 1 93 ? -31.183 -3.616 46.040 1.00 97.31 93 ASN A C 1
ATOM 729 O O . ASN A 1 93 ? -30.569 -3.810 44.992 1.00 97.31 93 ASN A O 1
ATOM 733 N N . VAL A 1 94 ? -32.285 -2.855 46.059 1.00 97.75 94 VAL A N 1
ATOM 734 C CA . VAL A 1 94 ? -32.821 -2.194 44.854 1.00 97.75 94 VAL A CA 1
ATOM 735 C C . VAL A 1 94 ? -31.834 -1.164 44.289 1.00 97.75 94 VAL A C 1
ATOM 737 O O . VAL A 1 94 ? -31.646 -1.094 43.070 1.00 97.75 94 VAL A O 1
ATOM 740 N N . LYS A 1 95 ? -31.177 -0.364 45.142 1.00 97.56 95 LYS A N 1
ATOM 741 C CA . LYS A 1 95 ? -30.151 0.605 44.706 1.00 97.56 95 LYS A CA 1
ATOM 742 C C . LYS A 1 95 ? -28.948 -0.102 44.076 1.00 97.56 95 LYS A C 1
ATOM 744 O O . LYS A 1 95 ? -28.489 0.323 43.016 1.00 97.56 95 LYS A O 1
ATOM 749 N N . LEU A 1 96 ? -28.476 -1.185 44.693 1.00 97.44 96 LEU A N 1
ATOM 750 C CA . LEU A 1 96 ? -27.373 -1.999 44.184 1.00 97.44 96 LEU A CA 1
ATOM 751 C C . LEU A 1 96 ? -27.727 -2.669 42.856 1.00 97.44 96 LEU A C 1
ATOM 753 O O . LEU A 1 96 ? -26.916 -2.621 41.936 1.00 97.44 96 LEU A O 1
ATOM 757 N N . SER A 1 97 ? -28.943 -3.204 42.713 1.00 97.12 97 SER A N 1
ATOM 758 C CA . SER A 1 97 ? -29.412 -3.787 41.450 1.00 97.12 97 SER A CA 1
ATOM 759 C C . SER A 1 97 ? -29.365 -2.767 40.313 1.00 97.12 97 SER A C 1
ATOM 761 O O . SER A 1 97 ? -28.800 -3.048 39.262 1.00 97.12 97 SER A O 1
ATOM 763 N N . ARG A 1 98 ? -29.864 -1.542 40.535 1.00 96.94 98 ARG A N 1
ATOM 764 C CA . ARG A 1 98 ? -29.815 -0.480 39.513 1.00 96.94 98 ARG A CA 1
ATOM 765 C C . ARG A 1 98 ? -28.388 -0.062 39.162 1.00 96.94 98 ARG A C 1
ATOM 767 O O . ARG A 1 98 ? -28.095 0.196 37.998 1.00 96.94 98 ARG A O 1
ATOM 774 N N . ALA A 1 99 ? -27.507 0.032 40.157 1.00 97.38 99 ALA A N 1
ATOM 775 C CA . ALA A 1 99 ? -26.100 0.345 39.923 1.00 97.38 99 ALA A CA 1
ATOM 776 C C . ALA A 1 99 ? -25.402 -0.768 39.124 1.00 97.38 99 ALA A C 1
ATOM 778 O O . ALA A 1 99 ? -24.595 -0.477 38.242 1.00 97.38 99 ALA A O 1
ATOM 779 N N . ASN A 1 100 ? -25.745 -2.029 39.399 1.00 97.62 100 ASN A N 1
ATOM 780 C CA . ASN A 1 100 ? -25.250 -3.180 38.657 1.00 97.62 100 ASN A CA 1
ATOM 781 C C . ASN A 1 100 ? -25.741 -3.168 37.199 1.00 97.62 100 ASN A C 1
ATOM 783 O O . ASN A 1 100 ? -24.939 -3.375 36.292 1.00 97.62 100 ASN A O 1
ATOM 787 N N . ASP A 1 101 ? -27.012 -2.839 36.958 1.00 97.88 101 ASP A N 1
ATOM 788 C CA . ASP A 1 101 ? -27.561 -2.716 35.601 1.00 97.88 101 ASP A CA 1
ATOM 789 C C . ASP A 1 101 ? -26.853 -1.613 34.790 1.00 97.88 101 ASP A C 1
ATOM 791 O O . ASP A 1 101 ? -26.489 -1.823 33.629 1.00 97.88 101 ASP A O 1
ATOM 795 N N . ASP A 1 102 ? -26.589 -0.449 35.399 1.00 98.00 102 ASP A N 1
ATOM 796 C CA . ASP A 1 102 ? -25.829 0.638 34.759 1.00 98.00 102 ASP A CA 1
ATOM 797 C C . ASP A 1 102 ? -24.372 0.234 34.473 1.00 98.00 102 ASP A C 1
ATOM 799 O O . ASP A 1 102 ? -23.838 0.525 33.399 1.00 98.00 102 ASP A O 1
ATOM 803 N N . ALA A 1 103 ? -23.730 -0.485 35.400 1.00 97.75 103 ALA A N 1
ATOM 804 C CA . ALA A 1 103 ? -22.378 -1.002 35.211 1.00 97.75 103 ALA A CA 1
ATOM 805 C C . ALA A 1 103 ? -22.311 -2.022 34.063 1.00 97.75 103 ALA A C 1
ATOM 807 O O . ALA A 1 103 ? -21.430 -1.923 33.207 1.00 97.75 103 ALA A O 1
ATOM 808 N N . MET A 1 104 ? -23.270 -2.949 33.992 1.00 97.56 104 MET A N 1
ATOM 809 C CA . MET A 1 104 ? -23.374 -3.930 32.909 1.00 97.56 104 MET A CA 1
ATOM 810 C C . MET A 1 104 ? -23.609 -3.259 31.555 1.00 97.56 104 MET A C 1
ATOM 812 O O . MET A 1 104 ? -22.996 -3.643 30.558 1.00 97.56 104 MET A O 1
ATOM 816 N N . LYS A 1 105 ? -24.435 -2.208 31.513 1.00 98.00 105 LYS A N 1
ATOM 817 C CA . LYS A 1 105 ? -24.640 -1.419 30.296 1.00 98.00 105 LYS A CA 1
ATOM 818 C C . LYS A 1 105 ? -23.348 -0.739 29.834 1.00 98.00 105 LYS A C 1
ATOM 820 O O . LYS A 1 105 ? -22.992 -0.834 28.662 1.00 98.00 105 LYS A O 1
ATOM 825 N N . LYS A 1 106 ? -22.617 -0.093 30.749 1.00 97.88 106 LYS A N 1
ATOM 826 C CA . LYS A 1 106 ? -21.322 0.541 30.444 1.00 97.88 106 LYS A CA 1
ATOM 827 C C . LYS A 1 106 ? -20.274 -0.467 29.978 1.00 97.88 106 LYS A C 1
ATOM 829 O O . LYS A 1 106 ? -19.479 -0.144 29.097 1.00 97.88 106 LYS A O 1
ATOM 834 N N . LEU A 1 107 ? -20.279 -1.675 30.543 1.00 97.69 107 LEU A N 1
ATOM 835 C CA . LEU A 1 107 ? -19.398 -2.759 30.117 1.00 97.69 107 LEU A CA 1
ATOM 836 C C . LEU A 1 107 ? -19.702 -3.176 28.671 1.00 97.69 107 LEU A C 1
ATOM 838 O O . LEU A 1 107 ? -18.792 -3.194 27.849 1.00 97.69 107 LEU A O 1
ATOM 842 N N . ALA A 1 108 ? -20.977 -3.388 28.332 1.00 97.81 108 ALA A N 1
ATOM 843 C CA . ALA A 1 108 ? -21.387 -3.726 26.969 1.00 97.81 108 ALA A CA 1
ATOM 844 C C . ALA A 1 108 ? -21.011 -2.634 25.945 1.00 97.81 108 ALA A C 1
ATOM 846 O O . ALA A 1 108 ? -20.507 -2.938 24.865 1.00 97.81 108 ALA A O 1
ATOM 847 N N . GLU A 1 109 ? -21.192 -1.353 26.291 1.00 97.94 109 GLU A N 1
ATOM 848 C CA . GLU A 1 109 ? -20.759 -0.230 25.444 1.00 97.94 109 GLU A CA 1
ATOM 849 C C . GLU A 1 109 ? -19.230 -0.190 25.259 1.00 97.94 109 GLU A C 1
ATOM 851 O O . GLU A 1 109 ? -18.734 0.181 24.190 1.00 97.94 109 GLU A O 1
ATOM 856 N N . SER A 1 110 ? -18.467 -0.552 26.295 1.00 97.50 110 SER A N 1
ATOM 857 C CA . SER A 1 110 ? -17.006 -0.652 26.226 1.00 97.50 110 SER A CA 1
ATOM 858 C C . SER A 1 110 ? -16.559 -1.804 25.325 1.00 97.50 110 SER A C 1
ATOM 860 O O . SER A 1 110 ? -15.654 -1.618 24.509 1.00 97.50 110 SER A O 1
ATOM 862 N N . ASP A 1 111 ? -17.207 -2.964 25.423 1.00 97.69 111 ASP A N 1
ATOM 863 C CA . ASP A 1 111 ? -16.911 -4.129 24.585 1.00 97.69 111 ASP A CA 1
ATOM 864 C C . ASP A 1 111 ? -17.197 -3.846 23.105 1.00 97.69 111 ASP A C 1
ATOM 866 O O . ASP A 1 111 ? -16.384 -4.179 22.239 1.00 97.69 111 ASP A O 1
ATOM 870 N N . GLU A 1 112 ? -18.293 -3.143 22.798 1.00 97.88 112 GLU A N 1
ATOM 871 C CA . GLU A 1 112 ? -18.598 -2.725 21.428 1.00 97.88 112 GLU A CA 1
ATOM 872 C C . GLU A 1 112 ? -17.533 -1.762 20.876 1.00 97.88 112 GLU A C 1
ATOM 874 O O . GLU A 1 112 ? -17.070 -1.920 19.742 1.00 97.88 112 GLU A O 1
ATOM 879 N N . LYS A 1 113 ? -17.097 -0.778 21.675 1.00 97.75 113 LYS A N 1
ATOM 880 C CA . LYS A 1 113 ? -16.010 0.137 21.283 1.00 97.75 113 LYS A CA 1
ATOM 881 C C . LYS A 1 113 ? -14.706 -0.614 21.043 1.00 97.75 113 LYS A C 1
ATOM 883 O O . LYS A 1 113 ? -14.019 -0.326 20.066 1.00 97.75 113 LYS A O 1
ATOM 888 N N . ASN A 1 114 ? -14.381 -1.581 21.896 1.00 97.38 114 ASN A N 1
ATOM 889 C CA . ASN A 1 114 ? -13.177 -2.386 21.747 1.00 97.38 114 ASN A CA 1
ATOM 890 C C . ASN A 1 114 ? -13.216 -3.226 20.459 1.00 97.38 114 ASN A C 1
ATOM 892 O O . ASN A 1 114 ? -12.244 -3.244 19.707 1.00 97.38 114 ASN A O 1
ATOM 896 N N . ALA A 1 115 ? -14.363 -3.836 20.140 1.00 97.06 115 ALA A N 1
ATOM 897 C CA . ALA A 1 115 ? -14.552 -4.566 18.887 1.00 97.06 115 ALA A CA 1
ATOM 898 C C . ALA A 1 115 ? -14.403 -3.661 17.649 1.00 97.06 115 ALA A C 1
ATOM 900 O O . ALA A 1 115 ? -13.770 -4.052 16.666 1.00 97.06 115 ALA A O 1
ATOM 901 N N . ARG A 1 116 ? -14.937 -2.430 17.696 1.00 97.06 116 ARG A N 1
ATOM 902 C CA . ARG A 1 116 ? -14.761 -1.433 16.622 1.00 97.06 116 ARG A CA 1
ATOM 903 C C . ARG A 1 116 ? -13.294 -1.039 16.446 1.00 97.06 116 ARG A C 1
ATOM 905 O O . ARG A 1 116 ? -12.799 -1.078 15.325 1.00 97.06 116 ARG A O 1
ATOM 912 N N . LEU A 1 117 ? -12.589 -0.740 17.538 1.00 97.19 117 LEU A N 1
ATOM 913 C CA . LEU A 1 117 ? -11.160 -0.410 17.496 1.00 97.19 117 LEU A CA 1
ATOM 914 C C . LEU A 1 117 ? -10.328 -1.565 16.936 1.00 97.19 117 LEU A C 1
ATOM 916 O O . LEU A 1 117 ? -9.448 -1.346 16.112 1.00 97.19 117 LEU A O 1
ATOM 920 N N . GLN A 1 118 ? -10.616 -2.805 17.331 1.00 96.56 118 GLN A N 1
ATOM 921 C CA . GLN A 1 118 ? -9.907 -3.976 16.816 1.00 96.56 118 GLN A CA 1
ATOM 922 C C . GLN A 1 118 ? -10.096 -4.150 15.301 1.00 96.56 118 GLN A C 1
ATOM 924 O O . GLN A 1 118 ? -9.162 -4.543 14.595 1.00 96.56 118 GLN A O 1
ATOM 929 N N . LYS A 1 119 ? -11.283 -3.808 14.785 1.00 96.25 119 LYS A N 1
ATOM 930 C CA . LYS A 1 119 ? -11.541 -3.762 13.345 1.00 96.25 119 LYS A CA 1
ATOM 931 C C . LYS A 1 119 ? -10.717 -2.665 12.660 1.00 96.25 119 LYS A C 1
ATOM 933 O O . LYS A 1 119 ? -10.031 -2.966 11.689 1.00 96.25 119 LYS A O 1
ATOM 938 N N . GLU A 1 120 ? -10.716 -1.442 13.189 1.00 95.88 120 GLU A N 1
ATOM 939 C CA . GLU A 1 120 ? -9.911 -0.329 12.654 1.00 95.88 120 GLU A CA 1
ATOM 940 C C . GLU A 1 120 ? -8.406 -0.649 12.659 1.00 95.88 120 GLU A C 1
ATOM 942 O O . GLU A 1 120 ? -7.706 -0.377 11.686 1.00 95.88 120 GLU A O 1
ATOM 947 N N . PHE A 1 121 ? -7.900 -1.299 13.712 1.00 94.44 121 PHE A N 1
ATOM 948 C CA . PHE A 1 121 ? -6.516 -1.778 13.761 1.00 94.44 121 PHE A CA 1
ATOM 949 C C . PHE A 1 121 ? -6.209 -2.806 12.669 1.00 94.44 121 PHE A C 1
ATOM 951 O O . PHE A 1 121 ? -5.117 -2.783 12.104 1.00 94.44 121 PHE A O 1
ATOM 958 N N . SER A 1 122 ? -7.159 -3.689 12.357 1.00 93.38 122 SER A N 1
ATOM 959 C CA . SER A 1 122 ? -6.994 -4.676 11.285 1.00 93.38 122 SER A CA 1
ATOM 960 C C . SER A 1 122 ? -6.931 -3.994 9.913 1.00 93.38 122 SER A C 1
ATOM 962 O O . SER A 1 122 ? -6.042 -4.297 9.123 1.00 93.38 122 SER A O 1
ATOM 964 N N . GLU A 1 123 ? -7.799 -3.007 9.666 1.00 93.44 123 GLU A N 1
ATOM 965 C CA . GLU A 1 123 ? -7.783 -2.190 8.440 1.00 93.44 123 GLU A CA 1
ATOM 966 C C . GLU A 1 123 ? -6.466 -1.394 8.296 1.00 93.44 123 GLU A C 1
ATOM 968 O O . GLU A 1 123 ? -5.915 -1.271 7.200 1.00 93.44 123 GLU A O 1
ATOM 973 N N . LEU A 1 124 ? -5.904 -0.891 9.401 1.00 94.50 124 LEU A N 1
ATOM 974 C CA . LEU A 1 124 ? -4.593 -0.230 9.399 1.00 94.50 124 LEU A CA 1
ATOM 975 C C . LEU A 1 124 ? -3.434 -1.193 9.096 1.00 94.50 124 LEU A C 1
ATOM 977 O O . LEU A 1 124 ? -2.477 -0.794 8.428 1.00 94.50 124 LEU A O 1
ATOM 981 N N . GLU A 1 125 ? -3.494 -2.444 9.559 1.00 92.38 125 GLU A N 1
ATOM 982 C CA . GLU A 1 125 ? -2.464 -3.442 9.239 1.00 92.38 125 GLU A CA 1
ATOM 983 C C . GLU A 1 125 ? -2.475 -3.779 7.736 1.00 92.38 125 GLU A C 1
ATOM 985 O O . GLU A 1 125 ? -1.408 -3.910 7.139 1.00 92.38 125 GLU A O 1
ATOM 990 N N . GLU A 1 126 ? -3.639 -3.800 7.077 1.00 91.12 126 GLU A N 1
ATOM 991 C CA . GLU A 1 126 ? -3.727 -3.962 5.613 1.00 91.12 126 GLU A CA 1
ATOM 992 C C . GLU A 1 126 ? -3.026 -2.814 4.855 1.00 91.12 126 GLU A C 1
ATOM 994 O O . GLU A 1 126 ? -2.333 -3.037 3.856 1.00 91.12 126 GLU A O 1
ATOM 999 N N . LEU A 1 127 ? -3.099 -1.574 5.356 1.00 93.31 127 LEU A N 1
ATOM 1000 C CA . LEU A 1 127 ? -2.398 -0.430 4.747 1.00 93.31 127 LEU A CA 1
ATOM 1001 C C . LEU A 1 127 ? -0.869 -0.562 4.786 1.00 93.31 127 LEU A C 1
ATOM 1003 O O . LEU A 1 127 ? -0.168 0.015 3.947 1.00 93.31 127 LEU A O 1
ATOM 1007 N N . LYS A 1 128 ? -0.324 -1.343 5.719 1.00 93.44 128 LYS A N 1
ATOM 1008 C CA . LYS A 1 128 ? 1.114 -1.629 5.777 1.00 93.44 128 LYS A CA 1
ATOM 1009 C C . LYS A 1 128 ? 1.575 -2.444 4.572 1.00 93.44 128 LYS A C 1
ATOM 1011 O O . LYS A 1 128 ? 2.666 -2.198 4.052 1.00 93.44 128 LYS A O 1
ATOM 1016 N N . GLU A 1 129 ? 0.745 -3.363 4.080 1.00 92.31 129 GLU A N 1
ATOM 1017 C CA . GLU A 1 129 ? 1.034 -4.077 2.837 1.00 92.31 129 GLU A CA 1
ATOM 1018 C C . GLU A 1 129 ? 1.042 -3.122 1.644 1.00 92.31 129 GLU A C 1
ATOM 1020 O O . GLU A 1 129 ? 1.958 -3.185 0.821 1.00 92.31 129 GLU A O 1
ATOM 1025 N N . VAL A 1 130 ? 0.083 -2.189 1.583 1.00 94.62 130 VAL A N 1
ATOM 1026 C CA . VAL A 1 130 ? 0.008 -1.152 0.538 1.00 94.62 130 VAL A CA 1
ATOM 1027 C C . VAL A 1 130 ? 1.263 -0.275 0.535 1.00 94.62 130 VAL A C 1
ATOM 1029 O O . VAL A 1 130 ? 1.836 -0.021 -0.526 1.00 94.62 130 VAL A O 1
ATOM 1032 N N . LEU A 1 131 ? 1.761 0.130 1.708 1.00 94.69 131 LEU A N 1
ATOM 1033 C CA . LEU A 1 131 ? 3.044 0.835 1.829 1.00 94.69 131 LEU A CA 1
ATOM 1034 C C . LEU A 1 131 ? 4.222 -0.014 1.327 1.00 94.69 131 LEU A C 1
ATOM 1036 O O . LEU A 1 131 ? 5.108 0.495 0.637 1.00 94.69 131 LEU A O 1
ATOM 1040 N N . GLY A 1 132 ? 4.216 -1.317 1.617 1.00 95.62 132 GLY A N 1
ATOM 1041 C CA . GLY A 1 132 ? 5.196 -2.262 1.082 1.00 95.62 132 GLY A CA 1
ATOM 1042 C C . GLY A 1 132 ? 5.156 -2.362 -0.447 1.00 95.62 132 GLY A C 1
ATOM 1043 O O . GLY A 1 132 ? 6.207 -2.378 -1.091 1.00 95.62 132 GLY A O 1
ATOM 1044 N N . TRP A 1 133 ? 3.959 -2.387 -1.040 1.00 96.31 133 TRP A N 1
ATOM 1045 C CA . TRP A 1 133 ? 3.767 -2.355 -2.493 1.00 96.31 133 TRP A CA 1
ATOM 1046 C C . TRP A 1 133 ? 4.268 -1.053 -3.108 1.00 96.31 133 TRP A C 1
ATOM 1048 O O . TRP A 1 133 ? 4.999 -1.106 -4.094 1.00 96.31 133 TRP A O 1
ATOM 1058 N N . LYS A 1 134 ? 3.964 0.096 -2.495 1.00 97.62 134 LYS A N 1
ATOM 1059 C CA . LYS A 1 134 ? 4.450 1.405 -2.950 1.00 97.62 134 LYS A CA 1
ATOM 1060 C C . LYS A 1 134 ? 5.977 1.430 -3.069 1.00 97.62 134 LYS A C 1
ATOM 1062 O O . LYS A 1 134 ? 6.495 1.785 -4.123 1.00 97.62 134 LYS A O 1
ATOM 1067 N N . LYS A 1 135 ? 6.691 0.959 -2.041 1.00 97.44 135 LYS A N 1
ATOM 1068 C CA . LYS A 1 135 ? 8.163 0.889 -2.055 1.00 97.44 135 LYS A CA 1
ATOM 1069 C C . LYS A 1 135 ? 8.701 -0.013 -3.175 1.00 97.44 135 LYS A C 1
ATOM 1071 O O . LYS A 1 135 ? 9.693 0.324 -3.814 1.00 97.44 135 LYS A O 1
ATOM 1076 N N . ARG A 1 136 ? 8.049 -1.154 -3.438 1.00 97.56 136 ARG A N 1
ATOM 1077 C CA . ARG A 1 136 ? 8.426 -2.052 -4.548 1.00 97.56 136 ARG A CA 1
ATOM 1078 C C . ARG A 1 136 ? 8.205 -1.406 -5.916 1.00 97.56 136 ARG A C 1
ATOM 1080 O O . ARG A 1 136 ? 9.024 -1.613 -6.807 1.00 97.56 136 ARG A O 1
ATOM 1087 N N . CYS A 1 137 ? 7.126 -0.641 -6.079 1.00 97.25 137 CYS A N 1
ATOM 1088 C CA . CYS A 1 137 ? 6.865 0.109 -7.306 1.00 97.25 137 CYS A CA 1
ATOM 1089 C C . CYS A 1 137 ? 7.937 1.180 -7.544 1.00 97.25 137 CYS A C 1
ATOM 1091 O O . CYS A 1 137 ? 8.488 1.226 -8.638 1.00 97.25 137 CYS A O 1
ATOM 1093 N N . GLU A 1 138 ? 8.299 1.957 -6.518 1.00 97.69 138 GLU A N 1
ATOM 1094 C CA . GLU A 1 138 ? 9.380 2.957 -6.601 1.00 97.69 138 GLU A CA 1
ATOM 1095 C C . GLU A 1 138 ? 10.722 2.310 -7.004 1.00 97.69 138 GLU A C 1
ATOM 1097 O O . GLU A 1 138 ? 11.443 2.813 -7.863 1.00 97.69 138 GLU A O 1
ATOM 1102 N N . GLU A 1 139 ? 11.052 1.137 -6.451 1.00 98.25 139 GLU A N 1
ATOM 1103 C CA . GLU A 1 139 ? 12.270 0.399 -6.818 1.00 98.25 139 GLU A CA 1
ATOM 1104 C C . GLU A 1 139 ? 12.234 -0.164 -8.253 1.00 98.25 139 GLU A C 1
ATOM 1106 O O . GLU A 1 139 ? 13.270 -0.302 -8.910 1.00 98.25 139 GLU A O 1
ATOM 1111 N N . LEU A 1 140 ? 11.055 -0.534 -8.758 1.00 97.94 140 LEU A N 1
ATOM 1112 C CA . LEU A 1 140 ? 10.884 -0.957 -10.151 1.00 97.94 140 LEU A CA 1
ATOM 1113 C C . LEU A 1 140 ? 10.988 0.221 -11.122 1.00 97.94 140 LEU A C 1
ATOM 1115 O O . LEU A 1 140 ? 11.596 0.073 -12.183 1.00 97.94 140 LEU A O 1
ATOM 1119 N N . GLU A 1 141 ? 10.442 1.378 -10.759 1.00 98.12 141 GLU A N 1
ATOM 1120 C CA . GLU A 1 141 ? 10.530 2.604 -11.551 1.00 98.12 141 GLU A CA 1
ATOM 1121 C C . GLU A 1 141 ? 11.991 3.040 -11.712 1.00 98.12 141 GLU A C 1
ATOM 1123 O O . GLU A 1 141 ? 12.458 3.180 -12.840 1.00 98.12 141 GLU A O 1
ATOM 1128 N N . ASN A 1 142 ? 12.756 3.084 -10.616 1.00 98.12 142 ASN A N 1
ATOM 1129 C CA . ASN A 1 142 ? 14.189 3.403 -10.649 1.00 98.12 142 ASN A CA 1
ATOM 1130 C C . ASN A 1 142 ? 15.004 2.424 -11.512 1.00 98.12 142 ASN A C 1
ATOM 1132 O O . ASN A 1 142 ? 15.880 2.820 -12.275 1.00 98.12 142 ASN A O 1
ATOM 1136 N N . ARG A 1 143 ? 14.713 1.118 -11.443 1.00 97.94 143 ARG A N 1
ATOM 1137 C CA . ARG A 1 143 ? 15.386 0.136 -12.314 1.00 97.94 143 ARG A CA 1
ATOM 1138 C C . ARG A 1 143 ? 15.027 0.323 -13.784 1.00 97.94 143 ARG A C 1
ATOM 1140 O O . ARG A 1 143 ? 15.846 0.049 -14.659 1.00 97.94 143 ARG A O 1
ATOM 1147 N N . THR A 1 144 ? 13.798 0.746 -14.059 1.00 98.06 144 THR A N 1
ATOM 1148 C CA . THR A 1 144 ? 13.328 0.991 -15.424 1.00 98.06 144 THR A CA 1
ATOM 1149 C C . THR A 1 144 ? 14.027 2.209 -16.017 1.00 98.06 144 THR A C 1
ATOM 1151 O O . THR A 1 144 ? 14.522 2.117 -17.139 1.00 98.06 144 THR A O 1
ATOM 1154 N N . THR A 1 145 ? 14.153 3.299 -15.256 1.00 97.69 145 THR A N 1
ATOM 1155 C CA . THR A 1 145 ? 14.874 4.503 -15.694 1.00 97.69 145 THR A CA 1
ATOM 1156 C C . THR A 1 145 ? 16.361 4.226 -15.916 1.00 97.69 145 THR A C 1
ATOM 1158 O O . THR A 1 145 ? 16.879 4.541 -16.983 1.00 97.69 145 THR A O 1
ATOM 1161 N N . GLU A 1 146 ? 17.036 3.523 -14.999 1.00 98.00 146 GLU A N 1
ATOM 1162 C CA . GLU A 1 146 ? 18.441 3.123 -15.187 1.00 98.00 146 GLU A CA 1
ATOM 1163 C C . GLU A 1 146 ? 18.649 2.261 -16.446 1.00 98.00 146 GLU A C 1
ATOM 1165 O O . GLU A 1 146 ? 19.626 2.425 -17.182 1.00 98.00 146 GLU A O 1
ATOM 1170 N N . ASN A 1 147 ? 17.744 1.313 -16.710 1.00 97.94 147 ASN A N 1
ATOM 1171 C CA . ASN A 1 147 ? 17.822 0.471 -17.904 1.00 97.94 147 ASN A CA 1
ATOM 1172 C C . ASN A 1 147 ? 17.559 1.265 -19.187 1.00 97.94 147 ASN A C 1
ATOM 1174 O O . ASN A 1 147 ? 18.191 0.990 -20.214 1.00 97.94 147 ASN A O 1
ATOM 1178 N N . GLN A 1 148 ? 16.658 2.245 -19.134 1.00 98.25 148 GLN A N 1
ATOM 1179 C CA . GLN A 1 148 ? 16.410 3.155 -20.243 1.00 98.25 148 GLN A CA 1
ATOM 1180 C C . GLN A 1 148 ? 17.670 3.970 -20.562 1.00 98.25 148 GLN A C 1
ATOM 1182 O O . GLN A 1 148 ? 18.133 3.919 -21.699 1.00 98.25 148 GLN A O 1
ATOM 1187 N N . GLU A 1 149 ? 18.297 4.600 -19.567 1.00 98.19 149 GLU A N 1
ATOM 1188 C CA . GLU A 1 149 ? 19.540 5.366 -19.752 1.00 98.19 149 GLU A CA 1
ATOM 1189 C C . GLU A 1 149 ? 20.674 4.505 -20.334 1.00 98.19 149 GLU A C 1
ATOM 1191 O O . GLU A 1 149 ? 21.398 4.926 -21.240 1.00 98.19 149 GLU A O 1
ATOM 1196 N N . ARG A 1 150 ? 20.822 3.256 -19.866 1.00 98.12 150 ARG A N 1
ATOM 1197 C CA . ARG A 1 150 ? 21.802 2.309 -20.433 1.00 98.12 150 ARG A CA 1
ATOM 1198 C C . ARG A 1 150 ? 21.523 2.003 -21.901 1.00 98.12 150 ARG A C 1
ATOM 1200 O O . ARG A 1 150 ? 22.462 1.891 -22.688 1.00 98.12 150 ARG A O 1
ATOM 1207 N N . THR A 1 151 ? 20.252 1.849 -22.259 1.00 97.38 151 THR A N 1
ATOM 1208 C CA . THR A 1 151 ? 19.832 1.550 -23.633 1.00 97.38 151 THR A CA 1
ATOM 1209 C C . THR A 1 151 ? 20.048 2.753 -24.547 1.00 97.38 151 THR A C 1
ATOM 1211 O O . THR A 1 151 ? 20.586 2.589 -25.640 1.00 97.38 151 THR A O 1
ATOM 1214 N N . GLU A 1 152 ? 19.712 3.959 -24.088 1.00 98.25 152 GLU A N 1
ATOM 1215 C CA . GLU A 1 152 ? 19.959 5.212 -24.811 1.00 98.25 152 GLU A CA 1
ATOM 1216 C C . GLU A 1 152 ? 21.456 5.419 -25.062 1.00 98.25 152 GLU A C 1
ATOM 1218 O O . GLU A 1 152 ? 21.864 5.669 -26.195 1.00 98.25 152 GLU A O 1
ATOM 1223 N N . LYS A 1 153 ? 22.299 5.186 -24.050 1.00 98.38 153 LYS A N 1
ATOM 1224 C CA . LYS A 1 153 ? 23.758 5.274 -24.193 1.00 98.38 153 LYS A CA 1
ATOM 1225 C C . LYS A 1 153 ? 24.325 4.259 -25.190 1.00 98.38 153 LYS A C 1
ATOM 1227 O O . LYS A 1 153 ? 25.245 4.577 -25.941 1.00 98.38 153 LYS A O 1
ATOM 1232 N N . LEU A 1 154 ? 23.801 3.030 -25.200 1.00 98.06 154 LEU A N 1
ATOM 1233 C CA . LEU A 1 154 ? 24.187 2.022 -26.193 1.00 98.06 154 LEU A CA 1
ATOM 1234 C C . LEU A 1 154 ? 23.781 2.453 -27.603 1.00 98.06 154 LEU A C 1
ATOM 1236 O O . LEU A 1 154 ? 24.571 2.308 -28.533 1.00 98.06 154 LEU A O 1
ATOM 1240 N N . LEU A 1 155 ? 22.569 2.988 -27.761 1.00 98.44 155 LEU A N 1
ATOM 1241 C CA . LEU A 1 155 ? 22.079 3.476 -29.045 1.00 98.44 155 LEU A CA 1
ATOM 1242 C C . LEU A 1 155 ? 22.944 4.630 -29.571 1.00 98.44 155 LEU A C 1
ATOM 1244 O O . LEU A 1 155 ? 23.303 4.629 -30.748 1.00 98.44 155 LEU A O 1
ATOM 1248 N N . GLU A 1 156 ? 23.336 5.557 -28.698 1.00 98.31 156 GLU A N 1
ATOM 1249 C CA . GLU A 1 156 ? 24.227 6.666 -29.041 1.00 98.31 156 GLU A CA 1
ATOM 1250 C C . GLU A 1 156 ? 25.614 6.171 -29.492 1.00 98.31 156 GLU A C 1
ATOM 1252 O O . GLU A 1 156 ? 26.112 6.604 -30.532 1.00 98.31 156 GLU A O 1
ATOM 1257 N N . ASP A 1 157 ? 26.214 5.198 -28.791 1.00 98.50 157 ASP A N 1
ATOM 1258 C CA . ASP A 1 157 ? 27.488 4.576 -29.201 1.00 98.50 157 ASP A CA 1
ATOM 1259 C C . ASP A 1 157 ? 27.375 3.879 -30.571 1.00 98.50 157 ASP A C 1
ATOM 1261 O O . ASP A 1 157 ? 28.251 4.022 -31.431 1.00 98.50 157 ASP A O 1
ATOM 1265 N N . TYR A 1 158 ? 26.275 3.160 -30.823 1.00 98.06 158 TYR A N 1
ATOM 1266 C CA . TYR A 1 158 ? 26.018 2.548 -32.131 1.00 98.06 158 TYR A CA 1
ATOM 1267 C C . TYR A 1 158 ? 25.854 3.588 -33.241 1.00 98.06 158 TYR A C 1
ATOM 1269 O O . TYR A 1 158 ? 26.382 3.393 -34.343 1.00 98.06 158 TYR A O 1
ATOM 1277 N N . GLN A 1 159 ? 25.156 4.690 -32.968 1.00 98.31 159 GLN A N 1
ATOM 1278 C CA . GLN A 1 159 ? 24.988 5.775 -33.926 1.00 98.31 159 GLN A CA 1
ATOM 1279 C C . GLN A 1 159 ? 26.342 6.409 -34.270 1.00 98.31 159 GLN A C 1
ATOM 1281 O O . GLN A 1 159 ? 26.692 6.482 -35.448 1.00 98.31 159 GLN A O 1
ATOM 1286 N N . GLN A 1 160 ? 27.155 6.749 -33.266 1.00 98.38 160 GLN A N 1
ATOM 1287 C CA . GLN A 1 160 ? 28.491 7.321 -33.470 1.00 98.38 160 GLN A CA 1
ATOM 1288 C C . GLN A 1 160 ? 29.411 6.381 -34.267 1.00 98.38 160 GLN A C 1
ATOM 1290 O O . GLN A 1 160 ? 30.116 6.815 -35.183 1.00 98.38 160 GLN A O 1
ATOM 1295 N N . LYS A 1 161 ? 29.391 5.072 -33.974 1.00 98.38 161 LYS A N 1
ATOM 1296 C CA . LYS A 1 161 ? 30.143 4.065 -34.746 1.00 98.38 161 LYS A CA 1
ATOM 1297 C C . LYS A 1 161 ? 29.693 3.998 -36.201 1.00 98.38 161 LYS A C 1
ATOM 1299 O O . LYS A 1 161 ? 30.534 3.903 -37.095 1.00 98.38 161 LYS A O 1
ATOM 1304 N N . THR A 1 162 ? 28.386 4.058 -36.436 1.00 97.25 162 THR A N 1
ATOM 1305 C CA . THR A 1 162 ? 27.807 4.013 -37.784 1.00 97.25 162 THR A CA 1
ATOM 1306 C C . THR A 1 162 ? 28.177 5.264 -38.578 1.00 97.25 162 THR A C 1
ATOM 1308 O O . THR A 1 162 ? 28.633 5.151 -39.714 1.00 97.25 162 THR A O 1
ATOM 1311 N N . GLU A 1 163 ? 28.071 6.448 -37.974 1.00 98.12 163 GLU A N 1
ATOM 1312 C CA . GLU A 1 163 ? 28.474 7.719 -38.588 1.00 98.12 163 GLU A CA 1
ATOM 1313 C C . GLU A 1 163 ? 29.966 7.727 -38.948 1.00 98.12 163 GLU A C 1
ATOM 1315 O O . GLU A 1 163 ? 30.338 8.090 -40.068 1.00 98.12 163 GLU A O 1
ATOM 1320 N N . LYS A 1 164 ? 30.824 7.242 -38.040 1.00 98.31 164 LYS A N 1
ATOM 1321 C CA . LYS A 1 164 ? 32.261 7.094 -38.298 1.00 98.31 164 LYS A CA 1
ATOM 1322 C C . LYS A 1 164 ? 32.535 6.153 -39.473 1.00 98.31 164 LYS A C 1
ATOM 1324 O O . LYS A 1 164 ? 33.317 6.497 -40.357 1.00 98.31 164 LYS A O 1
ATOM 1329 N N . TRP A 1 165 ? 31.882 4.991 -39.506 1.00 98.25 165 TRP A N 1
ATOM 1330 C CA . TRP A 1 165 ? 32.039 4.024 -40.593 1.00 98.25 165 TRP A CA 1
ATOM 1331 C C . TRP A 1 165 ? 31.595 4.601 -41.945 1.00 98.25 165 TRP A C 1
ATOM 1333 O O . TRP A 1 165 ? 32.309 4.466 -42.939 1.00 98.25 165 TRP A O 1
ATOM 1343 N N . ILE A 1 166 ? 30.466 5.318 -41.983 1.00 98.19 166 ILE A N 1
ATOM 1344 C CA . ILE A 1 166 ? 29.993 6.013 -43.190 1.00 98.19 166 ILE A CA 1
ATOM 1345 C C . ILE A 1 166 ? 31.039 7.027 -43.672 1.00 98.19 166 ILE A C 1
ATOM 1347 O O . ILE A 1 166 ? 31.359 7.051 -44.864 1.00 98.19 166 ILE A O 1
ATOM 1351 N N . ALA A 1 167 ? 31.606 7.830 -42.767 1.00 98.06 167 ALA A N 1
ATOM 1352 C CA . ALA A 1 167 ? 32.635 8.811 -43.110 1.00 98.06 167 ALA A CA 1
ATOM 1353 C C . ALA A 1 167 ? 33.908 8.150 -43.675 1.00 98.06 167 ALA A C 1
ATOM 1355 O O . ALA A 1 167 ? 34.455 8.616 -44.678 1.00 98.06 167 ALA A O 1
ATO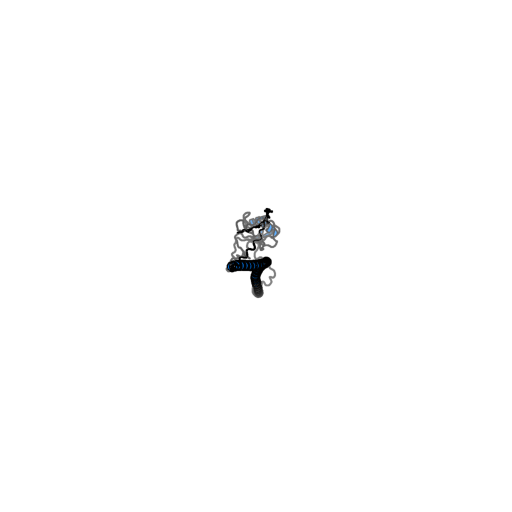M 1356 N N . GLU A 1 168 ? 34.357 7.038 -43.085 1.00 98.19 168 GLU A N 1
ATOM 1357 C CA . GLU A 1 168 ? 35.508 6.264 -43.570 1.00 98.19 168 GLU A CA 1
ATOM 1358 C C . GLU A 1 168 ? 35.265 5.693 -44.976 1.00 98.19 168 GLU A C 1
ATOM 1360 O O . GLU A 1 168 ? 36.114 5.835 -45.862 1.00 98.19 168 GLU A O 1
ATOM 1365 N N . VAL A 1 169 ? 34.086 5.106 -45.217 1.00 97.88 169 VAL A N 1
ATOM 1366 C CA . VAL A 1 169 ? 33.697 4.564 -46.530 1.00 97.88 169 VAL A CA 1
ATOM 1367 C C . VAL A 1 169 ? 33.629 5.669 -47.586 1.00 97.88 169 VAL A C 1
ATOM 1369 O O . VAL A 1 169 ? 34.168 5.507 -48.686 1.00 97.88 169 VAL A O 1
ATOM 1372 N N . GLN A 1 170 ? 33.022 6.815 -47.265 1.00 97.56 170 GLN A N 1
ATOM 1373 C CA . GLN A 1 170 ? 32.957 7.966 -48.170 1.00 97.56 170 GLN A CA 1
ATOM 1374 C C . GLN A 1 170 ? 34.354 8.499 -48.508 1.00 97.56 170 GLN A C 1
ATOM 1376 O O . GLN A 1 170 ? 34.663 8.724 -49.682 1.00 97.56 170 GLN A O 1
ATOM 1381 N N . GLN A 1 171 ? 35.226 8.641 -47.506 1.00 97.88 171 GLN A N 1
ATOM 1382 C CA . GLN A 1 171 ? 36.600 9.094 -47.711 1.00 97.88 171 GLN A CA 1
ATOM 1383 C C . GLN A 1 171 ? 37.389 8.117 -48.595 1.00 97.88 171 GLN A C 1
ATOM 1385 O O . GLN A 1 171 ? 38.103 8.538 -49.510 1.00 97.88 171 GLN A O 1
ATOM 1390 N N . GLN A 1 172 ? 37.255 6.811 -48.358 1.00 97.50 172 GLN A N 1
ATOM 1391 C CA . GLN A 1 172 ? 37.928 5.793 -49.159 1.00 97.50 172 GLN A CA 1
ATOM 1392 C C . GLN A 1 172 ? 37.425 5.782 -50.609 1.00 97.50 172 GLN A C 1
ATOM 1394 O O . GLN A 1 172 ? 38.231 5.694 -51.537 1.00 97.50 172 GLN A O 1
ATOM 1399 N N . SER A 1 173 ? 36.115 5.938 -50.817 1.00 96.44 173 SER A N 1
ATOM 1400 C CA . SER A 1 173 ? 35.514 6.057 -52.150 1.00 96.44 173 SER A CA 1
ATOM 1401 C C . SER A 1 173 ? 36.079 7.253 -52.927 1.00 96.44 173 SER A C 1
ATOM 1403 O O . SER A 1 173 ? 36.518 7.101 -54.069 1.00 96.44 173 SER A O 1
ATOM 1405 N N . GLN A 1 174 ? 36.190 8.425 -52.287 1.00 96.75 174 GLN A N 1
ATOM 1406 C CA . GLN A 1 174 ? 36.795 9.613 -52.902 1.00 96.75 174 GLN A CA 1
ATOM 1407 C C . GLN A 1 174 ? 38.269 9.397 -53.280 1.00 96.75 174 GLN A C 1
ATOM 1409 O O . GLN A 1 174 ? 38.690 9.789 -54.373 1.00 96.75 174 GLN A O 1
ATOM 1414 N N . ARG A 1 175 ? 39.057 8.729 -52.422 1.00 96.25 175 ARG A N 1
ATOM 1415 C CA . ARG A 1 175 ? 40.450 8.366 -52.743 1.00 96.25 175 ARG A CA 1
ATOM 1416 C C . ARG A 1 175 ? 40.525 7.432 -53.951 1.00 96.25 175 ARG A C 1
ATOM 1418 O O . ARG A 1 175 ? 41.320 7.680 -54.858 1.00 96.25 175 ARG A O 1
ATOM 1425 N N . ASN A 1 176 ? 39.689 6.394 -53.983 1.00 96.69 176 ASN A N 1
ATOM 1426 C CA . ASN A 1 176 ? 39.636 5.432 -55.085 1.00 96.69 176 ASN A CA 1
ATOM 1427 C C . ASN A 1 176 ? 39.261 6.119 -56.409 1.00 96.69 176 ASN A C 1
ATOM 1429 O O . ASN A 1 176 ? 39.910 5.884 -57.430 1.00 96.69 176 ASN A O 1
ATOM 1433 N N . LEU A 1 177 ? 38.275 7.023 -56.389 1.00 95.75 177 LEU A N 1
ATOM 1434 C CA . LEU A 1 177 ? 37.878 7.813 -57.555 1.00 95.75 177 LEU A CA 1
ATOM 1435 C C . LEU A 1 177 ? 39.029 8.696 -58.060 1.00 95.75 177 LEU A C 1
ATOM 1437 O O . LEU A 1 177 ? 39.309 8.720 -59.259 1.00 95.75 177 LEU A O 1
ATOM 1441 N N . GLY A 1 178 ? 39.747 9.373 -57.158 1.00 95.25 178 GLY A N 1
ATOM 1442 C CA . GLY A 1 178 ? 40.921 10.174 -57.512 1.00 95.25 178 GLY A CA 1
ATOM 1443 C C . GLY A 1 178 ? 42.022 9.346 -58.185 1.00 95.25 178 GLY A C 1
ATOM 1444 O O . GLY A 1 178 ? 42.574 9.751 -59.212 1.00 95.25 178 GLY A O 1
ATOM 1445 N N . GLN A 1 179 ? 42.302 8.148 -57.663 1.00 95.88 179 GLN A N 1
ATOM 1446 C CA . GLN A 1 179 ? 43.251 7.217 -58.280 1.00 95.88 179 GLN A CA 1
ATOM 1447 C C . GLN A 1 179 ? 42.786 6.748 -59.667 1.00 95.88 179 GLN A C 1
ATOM 1449 O O . GLN A 1 179 ? 43.593 6.716 -60.598 1.00 95.88 179 GLN A O 1
ATOM 1454 N N . ALA A 1 180 ? 41.500 6.427 -59.834 1.00 94.56 180 ALA A N 1
ATOM 1455 C CA . ALA A 1 180 ? 40.931 6.020 -61.118 1.00 94.56 180 ALA A CA 1
ATOM 1456 C C . ALA A 1 180 ? 41.034 7.137 -62.172 1.00 94.56 180 ALA A C 1
ATOM 1458 O O . ALA A 1 180 ? 41.498 6.890 -63.286 1.00 94.56 180 ALA A O 1
ATOM 1459 N N . ILE A 1 181 ? 40.704 8.381 -61.806 1.00 95.81 181 ILE A N 1
ATOM 1460 C CA . ILE A 1 181 ? 40.854 9.554 -62.682 1.00 95.81 181 ILE A CA 1
ATOM 1461 C C . ILE A 1 181 ? 42.314 9.721 -63.121 1.00 95.81 181 ILE A C 1
ATOM 1463 O O . ILE A 1 181 ? 42.580 9.961 -64.300 1.00 95.81 181 ILE A O 1
ATOM 1467 N N . ASN A 1 182 ? 43.271 9.562 -62.203 1.00 95.44 182 ASN A N 1
ATOM 1468 C CA . ASN A 1 182 ? 44.694 9.657 -62.532 1.00 95.44 182 ASN A CA 1
ATOM 1469 C C . ASN A 1 182 ? 45.145 8.546 -63.496 1.00 95.44 182 ASN A C 1
ATOM 1471 O O . ASN A 1 182 ? 45.874 8.832 -64.446 1.00 95.44 182 ASN A O 1
ATOM 1475 N N . ARG A 1 183 ? 44.662 7.307 -63.320 1.00 95.50 183 ARG A N 1
ATOM 1476 C CA . ARG A 1 183 ? 44.917 6.200 -64.263 1.00 95.50 183 ARG A CA 1
ATOM 1477 C C . ARG A 1 183 ? 44.347 6.492 -65.652 1.00 95.50 183 ARG A C 1
ATOM 1479 O O . ARG A 1 183 ? 45.052 6.312 -66.640 1.00 95.50 183 ARG A O 1
ATOM 1486 N N . ILE A 1 184 ? 43.116 7.002 -65.735 1.00 93.56 184 ILE A N 1
ATOM 1487 C CA . ILE A 1 184 ? 42.482 7.387 -67.008 1.00 93.56 184 ILE A CA 1
ATOM 1488 C C . ILE A 1 184 ? 43.288 8.492 -67.704 1.00 93.56 184 ILE A C 1
ATOM 1490 O O . ILE A 1 184 ? 43.527 8.412 -68.909 1.00 93.56 184 ILE A O 1
ATOM 1494 N N . LYS A 1 185 ? 43.753 9.504 -66.959 1.00 93.31 185 LYS A N 1
ATOM 1495 C CA . LYS A 1 185 ? 44.617 10.565 -67.504 1.00 93.31 185 LYS A CA 1
ATOM 1496 C C . LYS A 1 185 ? 45.924 10.001 -68.069 1.00 93.31 185 LYS A C 1
ATOM 1498 O O . LYS A 1 185 ? 46.301 10.375 -69.177 1.00 93.31 185 LYS A O 1
ATOM 1503 N N . ALA A 1 186 ? 46.577 9.087 -67.349 1.00 92.50 186 ALA A N 1
ATOM 1504 C CA . ALA A 1 186 ? 47.807 8.440 -67.805 1.00 92.50 186 ALA A CA 1
ATOM 1505 C C . ALA A 1 186 ? 47.584 7.595 -69.074 1.00 92.50 186 ALA A C 1
ATOM 1507 O O . ALA A 1 186 ? 48.343 7.714 -70.034 1.00 92.50 186 ALA A O 1
ATOM 1508 N N . LEU A 1 187 ? 46.504 6.806 -69.120 1.00 91.44 187 LEU A N 1
ATOM 1509 C CA . LEU A 1 187 ? 46.130 6.022 -70.302 1.00 91.44 187 LEU A CA 1
ATOM 1510 C C . LEU A 1 187 ? 45.842 6.913 -71.513 1.00 91.44 187 LEU A C 1
ATOM 1512 O O . LEU A 1 187 ? 46.330 6.635 -72.605 1.00 91.44 187 LEU A O 1
ATOM 1516 N N . ARG A 1 188 ? 45.102 8.014 -71.327 1.00 88.50 188 ARG A N 1
ATOM 1517 C CA . ARG A 1 188 ? 44.827 8.974 -72.404 1.00 88.50 188 ARG A CA 1
ATOM 1518 C C . ARG A 1 188 ? 46.115 9.613 -72.930 1.00 88.50 188 ARG A C 1
ATOM 1520 O O . ARG A 1 188 ? 46.246 9.776 -74.139 1.00 88.50 188 ARG A O 1
ATOM 1527 N N . ALA A 1 189 ? 47.066 9.951 -72.058 1.00 87.31 189 ALA A N 1
ATOM 1528 C CA . ALA A 1 189 ? 48.359 10.497 -72.474 1.00 87.31 189 ALA A CA 1
ATOM 1529 C C . ALA A 1 189 ? 49.158 9.494 -73.328 1.00 87.31 189 ALA A C 1
ATOM 1531 O O . ALA A 1 189 ? 49.647 9.860 -74.395 1.00 87.31 189 ALA A O 1
ATOM 1532 N N . LEU A 1 190 ? 49.214 8.223 -72.911 1.00 89.25 190 LEU A N 1
ATOM 1533 C CA . LEU A 1 190 ? 49.851 7.144 -73.678 1.00 89.25 190 LEU A CA 1
ATOM 1534 C C . LEU A 1 190 ? 49.170 6.914 -75.034 1.00 89.25 190 LEU A C 1
ATOM 1536 O O . LEU A 1 190 ? 49.846 6.791 -76.054 1.00 89.25 190 LEU A O 1
ATOM 1540 N N . GLN A 1 191 ? 47.834 6.899 -75.069 1.00 84.44 191 GLN A N 1
ATOM 1541 C CA . GLN A 1 191 ? 47.077 6.765 -76.316 1.00 84.44 191 GLN A CA 1
ATOM 1542 C C . GLN A 1 191 ? 47.370 7.913 -77.280 1.00 84.44 191 GLN A C 1
ATOM 1544 O O . GLN A 1 191 ? 47.642 7.659 -78.449 1.00 84.44 191 GLN A O 1
ATOM 1549 N N . MET A 1 192 ? 47.367 9.161 -76.800 1.00 79.38 192 MET A N 1
ATOM 1550 C CA . MET A 1 192 ? 47.708 10.326 -77.621 1.00 79.38 192 MET A CA 1
ATOM 1551 C C . MET A 1 192 ? 49.143 10.254 -78.151 1.00 79.38 192 MET A C 1
ATOM 1553 O O . MET A 1 192 ? 49.381 10.615 -79.298 1.00 79.38 192 MET A O 1
ATOM 1557 N N . GLN A 1 193 ? 50.092 9.740 -77.362 1.00 80.62 193 GLN A N 1
ATOM 1558 C CA . GLN A 1 193 ? 51.466 9.525 -77.819 1.00 80.62 193 GLN A CA 1
ATOM 1559 C C . GLN A 1 193 ? 51.535 8.492 -78.958 1.00 80.62 193 GLN A C 1
ATOM 1561 O O . GLN A 1 193 ? 52.202 8.734 -79.964 1.00 80.62 193 GLN A O 1
ATOM 1566 N N . GLY A 1 194 ? 50.810 7.374 -78.839 1.00 76.81 194 GLY A N 1
ATOM 1567 C CA . GLY A 1 194 ? 50.708 6.370 -79.901 1.00 76.81 194 GLY A CA 1
ATOM 1568 C C . GLY A 1 194 ? 50.032 6.911 -81.163 1.00 76.81 194 GLY A C 1
ATOM 1569 O O . GLY A 1 194 ? 50.529 6.708 -82.268 1.00 76.81 194 GLY A O 1
ATOM 1570 N N . LEU A 1 195 ? 48.939 7.660 -81.004 1.00 71.31 195 LEU A N 1
ATOM 1571 C CA . LEU A 1 195 ? 48.198 8.254 -82.118 1.00 71.31 195 LEU A CA 1
ATOM 1572 C C . LEU A 1 195 ? 49.036 9.303 -82.856 1.00 71.31 195 LEU A C 1
ATOM 1574 O O . LEU A 1 195 ? 49.068 9.293 -84.081 1.00 71.31 195 LEU A O 1
ATOM 1578 N N . ASN A 1 196 ? 49.774 10.144 -82.126 1.00 69.88 196 ASN A N 1
ATOM 1579 C CA . ASN A 1 196 ? 50.706 11.106 -82.715 1.00 69.88 196 ASN A CA 1
ATOM 1580 C C . ASN A 1 196 ? 51.825 10.407 -83.501 1.00 69.88 196 ASN A C 1
ATOM 1582 O O . ASN A 1 196 ? 52.152 10.847 -84.597 1.00 69.88 196 ASN A O 1
ATOM 1586 N N . SER A 1 197 ? 52.366 9.297 -82.987 1.00 70.56 197 SER A N 1
ATOM 1587 C CA . SER A 1 197 ? 53.373 8.493 -83.696 1.00 70.56 197 SER A CA 1
ATOM 1588 C C . SER A 1 197 ? 52.833 7.920 -85.016 1.00 70.56 197 SER A C 1
ATOM 1590 O O . SER A 1 197 ? 53.489 8.001 -86.053 1.00 70.56 197 SER A O 1
ATOM 1592 N N . VAL A 1 198 ? 51.597 7.407 -85.012 1.00 63.53 198 VAL A N 1
ATOM 1593 C CA . VAL A 1 198 ? 50.941 6.868 -86.216 1.00 63.53 198 VAL A CA 1
ATOM 1594 C C . VAL A 1 198 ? 50.585 7.972 -87.217 1.00 63.53 198 VAL A C 1
ATOM 1596 O O . VAL A 1 198 ? 50.797 7.796 -88.415 1.00 63.53 198 VAL A O 1
ATOM 1599 N N . MET A 1 199 ? 50.072 9.115 -86.749 1.00 57.59 199 MET A N 1
ATOM 1600 C CA . MET A 1 199 ? 49.763 10.261 -87.614 1.00 57.59 199 MET A CA 1
ATOM 1601 C C . MET A 1 199 ? 51.021 10.822 -88.284 1.00 57.59 199 MET A C 1
ATOM 1603 O O . MET A 1 199 ? 50.971 11.118 -89.477 1.00 57.59 199 MET A O 1
ATOM 1607 N N . ALA A 1 200 ? 52.141 10.889 -87.554 1.00 61.50 200 ALA A N 1
ATOM 1608 C CA . ALA A 1 200 ? 53.434 11.297 -88.098 1.00 61.50 200 ALA A CA 1
ATOM 1609 C C . ALA A 1 200 ? 53.971 10.292 -89.130 1.00 61.50 200 ALA A C 1
ATOM 1611 O O . ALA A 1 200 ? 54.413 10.673 -90.210 1.00 61.50 200 ALA A O 1
ATOM 1612 N N . PHE A 1 201 ? 53.848 8.987 -88.862 1.00 65.81 201 PHE A N 1
ATOM 1613 C CA . PHE A 1 201 ? 54.237 7.949 -89.823 1.00 65.81 201 PHE A CA 1
ATOM 1614 C C . PHE A 1 201 ? 53.432 8.009 -91.135 1.00 65.81 201 PHE A C 1
ATOM 1616 O O . PHE A 1 201 ? 53.957 7.690 -92.199 1.00 65.81 201 PHE A O 1
ATOM 1623 N N . MET A 1 202 ? 52.161 8.419 -91.076 1.00 50.66 202 MET A N 1
ATOM 1624 C CA . MET A 1 202 ? 51.271 8.496 -92.242 1.00 50.66 202 MET A CA 1
ATOM 1625 C C . MET A 1 202 ? 51.237 9.876 -92.925 1.00 50.66 202 MET A C 1
ATOM 1627 O O . MET A 1 202 ? 50.502 10.032 -93.899 1.00 50.66 202 MET A O 1
ATOM 1631 N N . GLY A 1 203 ? 51.990 10.874 -92.444 1.00 50.84 203 GLY A N 1
ATOM 1632 C CA . GLY A 1 203 ? 52.002 12.229 -93.017 1.00 50.84 203 GLY A CA 1
ATOM 1633 C C . GLY A 1 203 ? 50.661 12.971 -92.907 1.00 50.84 203 GLY A C 1
ATOM 1634 O O . GLY A 1 203 ? 50.336 13.793 -93.760 1.00 50.84 203 GLY A O 1
ATOM 1635 N N . LEU A 1 204 ? 49.852 12.658 -91.886 1.00 51.06 204 LEU A N 1
ATOM 1636 C CA . LEU A 1 204 ? 48.498 13.203 -91.674 1.00 51.06 204 LEU A CA 1
ATOM 1637 C C . LEU A 1 204 ? 48.455 14.316 -90.610 1.00 51.06 204 LEU A C 1
ATOM 1639 O O . LEU A 1 204 ? 47.416 14.568 -90.001 1.00 51.06 204 LEU A O 1
ATOM 1643 N N . GLU A 1 205 ? 49.586 14.975 -90.375 1.00 52.62 205 GLU A N 1
ATOM 1644 C CA . GLU A 1 205 ? 49.828 15.897 -89.255 1.00 52.62 205 GLU A CA 1
ATOM 1645 C C . GLU A 1 205 ? 48.921 17.151 -89.275 1.00 52.62 205 GLU A C 1
ATOM 1647 O O . GLU A 1 205 ? 48.681 17.751 -88.226 1.00 52.62 205 GLU A O 1
ATOM 1652 N N . ASP A 1 206 ? 48.325 17.479 -90.430 1.00 47.47 206 ASP A N 1
ATOM 1653 C CA . ASP A 1 206 ? 47.495 18.676 -90.649 1.00 47.47 206 ASP A CA 1
ATOM 1654 C C . ASP A 1 206 ? 45.968 18.437 -90.646 1.00 47.47 206 ASP A C 1
ATOM 1656 O O . ASP A 1 206 ? 45.186 19.364 -90.883 1.00 47.47 206 ASP A O 1
ATOM 1660 N N . LEU A 1 207 ? 45.483 17.220 -90.365 1.00 46.44 207 LEU A N 1
ATOM 1661 C CA . LEU A 1 207 ? 44.049 16.900 -90.450 1.00 46.44 207 LEU A CA 1
ATOM 1662 C C . LEU A 1 207 ? 43.263 17.373 -89.206 1.00 46.44 207 LEU A C 1
ATOM 1664 O O . LEU A 1 207 ? 42.827 16.572 -88.381 1.00 46.44 207 LEU A O 1
ATOM 1668 N N . LYS A 1 208 ? 43.085 18.690 -89.041 1.00 42.38 208 LYS A N 1
ATOM 1669 C CA . LYS A 1 208 ? 42.504 19.256 -87.809 1.00 42.38 208 LYS A CA 1
ATOM 1670 C C . LYS A 1 208 ? 40.982 19.181 -87.646 1.00 42.38 208 LYS A C 1
ATOM 1672 O O . LYS A 1 208 ? 40.556 19.263 -86.507 1.00 42.38 208 LYS A O 1
ATOM 1677 N N . ASP A 1 209 ? 40.163 18.962 -88.678 1.00 41.72 209 ASP A N 1
ATOM 1678 C CA . ASP A 1 209 ? 38.690 19.007 -88.516 1.00 41.72 209 ASP A CA 1
ATOM 1679 C C . ASP A 1 209 ? 37.912 18.152 -89.542 1.00 41.72 209 ASP A C 1
ATOM 1681 O O . ASP A 1 209 ? 37.101 18.644 -90.325 1.00 41.72 209 ASP A O 1
ATOM 1685 N N . GLY A 1 210 ? 38.138 16.835 -89.561 1.00 36.12 210 GLY A N 1
ATOM 1686 C CA . GLY A 1 210 ? 37.452 15.923 -90.487 1.00 36.12 210 GLY A CA 1
ATOM 1687 C C . GLY A 1 210 ? 36.578 14.882 -89.792 1.00 36.12 210 GLY A C 1
ATOM 1688 O O . GLY A 1 210 ? 37.073 13.829 -89.402 1.00 36.12 210 GLY A O 1
ATOM 1689 N N . TYR A 1 211 ? 35.262 15.107 -89.707 1.00 39.97 211 TYR A N 1
ATOM 1690 C CA . TYR A 1 211 ? 34.300 14.020 -89.476 1.00 39.97 211 TYR A CA 1
ATOM 1691 C C . TYR A 1 211 ? 34.312 13.082 -90.692 1.00 39.97 211 TYR A C 1
ATOM 1693 O O . TYR A 1 211 ? 33.682 13.347 -91.714 1.00 39.97 211 TYR A O 1
ATOM 1701 N N . ILE A 1 212 ? 35.049 11.978 -90.593 1.00 34.88 212 ILE A N 1
ATOM 1702 C CA . ILE A 1 212 ? 35.141 10.974 -91.654 1.00 34.88 212 ILE A CA 1
ATOM 1703 C C . I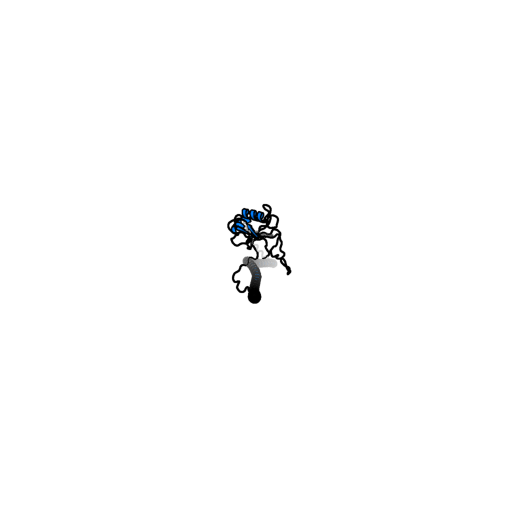LE A 1 212 ? 33.841 10.154 -91.675 1.00 34.88 212 ILE A C 1
ATOM 1705 O O . ILE A 1 212 ? 33.659 9.235 -90.874 1.00 34.88 212 ILE A O 1
ATOM 1709 N N . PHE A 1 213 ? 32.948 10.433 -92.627 1.00 38.62 213 PHE A N 1
ATOM 1710 C CA . PHE A 1 213 ? 32.039 9.398 -93.124 1.00 38.62 213 PHE A CA 1
ATOM 1711 C C . PHE A 1 213 ? 32.885 8.410 -93.927 1.00 38.62 213 PHE A C 1
ATOM 1713 O O . PHE A 1 213 ? 33.369 8.733 -95.007 1.00 38.62 213 PHE A O 1
ATOM 1720 N N . ARG A 1 214 ? 33.121 7.221 -93.368 1.00 39.22 214 ARG A N 1
ATOM 1721 C CA . ARG A 1 214 ? 34.018 6.227 -93.976 1.00 39.22 214 ARG A CA 1
ATOM 1722 C C . ARG A 1 214 ? 33.448 5.546 -95.229 1.00 39.22 214 ARG A C 1
ATOM 1724 O O . ARG A 1 214 ? 34.204 4.859 -95.901 1.00 39.22 214 ARG A O 1
ATOM 1731 N N . GLU A 1 215 ? 32.174 5.738 -95.586 1.00 48.59 215 GLU A N 1
ATOM 1732 C CA . GLU A 1 215 ? 31.552 5.036 -96.720 1.00 48.59 215 GLU A CA 1
ATOM 1733 C C . GLU A 1 215 ? 30.660 5.946 -97.584 1.00 48.59 215 GLU A C 1
ATOM 1735 O O . GLU A 1 215 ? 29.945 6.816 -97.080 1.00 48.59 215 GLU A O 1
ATOM 1740 N N . LYS A 1 216 ? 30.715 5.744 -98.912 1.00 46.59 216 LYS A N 1
ATOM 1741 C CA . LYS A 1 216 ? 29.894 6.456 -99.907 1.00 46.59 216 LYS A CA 1
ATOM 1742 C C . LYS A 1 216 ? 28.406 6.101 -99.715 1.00 46.59 216 LYS A C 1
ATOM 1744 O O . LYS A 1 216 ? 28.093 4.917 -99.601 1.00 46.59 216 LYS A O 1
ATOM 1749 N N . PRO A 1 217 ? 27.474 7.073 -99.743 1.00 52.00 217 PRO A N 1
ATOM 1750 C CA . PRO A 1 217 ? 26.047 6.768 -99.724 1.00 52.00 217 PRO A CA 1
ATOM 1751 C C . PRO A 1 217 ? 25.661 5.921 -100.944 1.00 52.00 217 PRO A C 1
ATOM 1753 O O . PRO A 1 217 ? 26.043 6.250 -102.066 1.00 52.00 217 PRO A O 1
ATOM 1756 N N . LEU A 1 218 ? 24.906 4.838 -100.735 1.00 51.44 218 LEU A N 1
ATOM 1757 C CA . LEU A 1 218 ? 24.619 3.864 -101.796 1.00 51.44 218 LEU A CA 1
ATOM 1758 C C . LEU A 1 218 ? 23.566 4.352 -102.792 1.00 51.44 218 LEU A C 1
ATOM 1760 O O . LEU A 1 218 ? 23.644 4.021 -103.974 1.00 51.44 218 LEU A O 1
ATOM 1764 N N . LYS A 1 219 ? 22.586 5.148 -102.344 1.00 54.06 219 LYS A N 1
ATOM 1765 C CA . LYS A 1 219 ? 21.602 5.769 -103.238 1.00 54.06 219 LYS A CA 1
ATOM 1766 C C . LYS A 1 219 ? 20.917 6.961 -102.573 1.00 54.06 219 LYS A C 1
ATOM 1768 O O . LYS A 1 219 ? 20.395 6.842 -101.464 1.00 54.06 219 LYS A O 1
ATOM 1773 N N . MET A 1 220 ? 20.871 8.096 -103.271 1.00 50.44 220 MET A N 1
ATOM 1774 C CA . MET A 1 220 ? 19.899 9.146 -102.960 1.00 50.44 220 MET A CA 1
ATOM 1775 C C . MET A 1 220 ? 18.544 8.741 -103.533 1.00 50.44 220 MET A C 1
ATOM 1777 O O . MET A 1 220 ? 18.426 8.438 -104.721 1.00 50.44 220 MET A O 1
ATOM 1781 N N . ILE A 1 221 ? 17.526 8.730 -102.681 1.00 55.59 221 ILE A N 1
ATOM 1782 C CA . ILE A 1 221 ? 16.139 8.503 -103.085 1.00 55.59 221 ILE A CA 1
ATOM 1783 C C . ILE A 1 221 ? 15.478 9.886 -103.246 1.00 55.59 221 ILE A C 1
ATOM 1785 O O . ILE A 1 221 ? 15.799 10.795 -102.468 1.00 55.59 221 ILE A O 1
ATOM 1789 N N . PRO A 1 222 ? 14.583 10.094 -104.236 1.00 44.94 222 PRO A N 1
ATOM 1790 C CA . PRO A 1 222 ? 13.839 11.346 -104.365 1.00 44.94 222 PRO A CA 1
ATOM 1791 C C . PRO A 1 222 ? 13.196 11.753 -103.032 1.00 44.94 222 PRO A C 1
ATOM 1793 O O . PRO A 1 222 ? 12.729 10.894 -102.285 1.00 44.94 222 PRO A O 1
ATOM 1796 N N . ASN A 1 223 ? 13.175 13.060 -102.752 1.00 49.53 223 ASN A N 1
ATOM 1797 C CA . ASN A 1 223 ? 12.763 13.697 -101.489 1.00 49.53 223 ASN A CA 1
ATOM 1798 C C . ASN A 1 223 ? 13.833 13.798 -100.379 1.00 49.53 223 ASN A C 1
ATOM 1800 O O . ASN A 1 223 ? 13.502 14.136 -99.249 1.00 49.53 223 ASN A O 1
ATOM 1804 N N . GLY A 1 224 ? 15.122 13.615 -100.682 1.00 51.78 224 GLY A N 1
ATOM 1805 C CA . GLY A 1 224 ? 16.207 13.961 -99.744 1.00 51.78 224 GLY A CA 1
ATOM 1806 C C . GLY A 1 224 ? 16.515 12.892 -98.692 1.00 51.78 224 GLY A C 1
ATOM 1807 O O . GLY A 1 224 ? 17.121 13.191 -97.665 1.00 51.78 224 GLY A O 1
ATOM 1808 N N . MET A 1 225 ? 16.120 11.642 -98.946 1.00 54.41 225 MET A N 1
ATOM 1809 C CA . MET A 1 225 ? 16.503 10.495 -98.122 1.00 54.41 225 MET A CA 1
ATOM 1810 C C . MET A 1 225 ? 17.815 9.887 -98.610 1.00 54.41 225 MET A C 1
ATOM 1812 O O . MET A 1 225 ? 18.015 9.689 -99.814 1.00 54.41 225 MET A O 1
ATOM 1816 N N . ILE A 1 226 ? 18.682 9.538 -97.660 1.00 55.12 226 ILE A N 1
ATOM 1817 C CA . ILE A 1 226 ? 19.934 8.838 -97.935 1.00 55.12 226 ILE A CA 1
ATOM 1818 C C . ILE A 1 226 ? 19.813 7.423 -97.377 1.00 55.12 226 ILE A C 1
ATOM 1820 O O . ILE A 1 226 ? 19.753 7.212 -96.163 1.00 55.12 226 ILE A O 1
ATOM 1824 N N . GLN A 1 227 ? 19.793 6.444 -98.280 1.00 54.66 227 GLN A N 1
ATOM 1825 C CA . GLN A 1 227 ? 19.961 5.049 -97.907 1.00 54.66 227 GLN A CA 1
ATOM 1826 C C . GLN A 1 227 ? 21.457 4.766 -97.754 1.00 54.66 227 GLN A C 1
ATOM 1828 O O . GLN A 1 227 ? 22.233 4.943 -98.700 1.00 54.66 227 GLN A O 1
ATOM 1833 N N . VAL A 1 228 ? 21.857 4.306 -96.570 1.00 52.47 228 VAL A N 1
ATOM 1834 C CA . VAL A 1 228 ? 23.219 3.833 -96.314 1.00 52.47 228 VAL A CA 1
ATOM 1835 C C . VAL A 1 228 ? 23.127 2.368 -95.909 1.00 52.47 228 VAL A C 1
ATOM 1837 O O . VAL A 1 228 ? 22.581 2.011 -94.867 1.00 52.47 228 VAL A O 1
ATOM 1840 N N . SER A 1 229 ? 23.602 1.485 -96.775 1.00 47.75 229 SER A N 1
ATOM 1841 C CA . SER A 1 229 ? 23.648 0.047 -96.504 1.00 47.75 229 SER A CA 1
ATOM 1842 C C . SER A 1 229 ? 25.030 -0.290 -95.960 1.00 47.75 229 SER A C 1
ATOM 1844 O O . SER A 1 229 ? 25.948 -0.511 -96.737 1.00 47.75 229 SER A O 1
ATOM 1846 N N . ARG A 1 230 ? 25.154 -0.234 -94.629 1.00 49.72 230 ARG A N 1
ATOM 1847 C CA . ARG A 1 230 ? 26.094 -0.991 -93.779 1.00 49.72 230 ARG A CA 1
ATOM 1848 C C . ARG A 1 230 ? 26.111 -0.377 -92.385 1.00 49.72 230 ARG A C 1
ATOM 1850 O O . ARG A 1 230 ? 26.847 0.565 -92.114 1.00 49.72 230 ARG A O 1
ATOM 1857 N N . ALA A 1 231 ? 25.286 -0.886 -91.477 1.00 45.69 231 ALA A N 1
ATOM 1858 C CA . ALA A 1 231 ? 25.531 -0.632 -90.062 1.00 45.69 231 ALA A CA 1
ATOM 1859 C C . ALA A 1 231 ? 26.435 -1.751 -89.543 1.00 45.69 231 ALA A C 1
ATOM 1861 O O . ALA A 1 231 ? 26.031 -2.910 -89.548 1.00 45.69 231 ALA A O 1
ATOM 1862 N N . LYS A 1 232 ? 27.631 -1.415 -89.047 1.00 43.34 232 LYS A N 1
ATOM 1863 C CA . LYS A 1 232 ? 28.300 -2.279 -88.069 1.00 43.34 232 LYS A CA 1
ATOM 1864 C C . LYS A 1 232 ? 27.450 -2.251 -86.803 1.00 43.34 232 LYS A C 1
ATOM 1866 O O . LYS A 1 232 ? 27.546 -1.311 -86.019 1.00 43.34 232 LYS A O 1
ATOM 1871 N N . ALA A 1 233 ? 26.570 -3.230 -86.637 1.00 41.91 233 ALA A N 1
ATOM 1872 C CA . ALA A 1 233 ? 25.930 -3.464 -85.354 1.00 41.91 233 ALA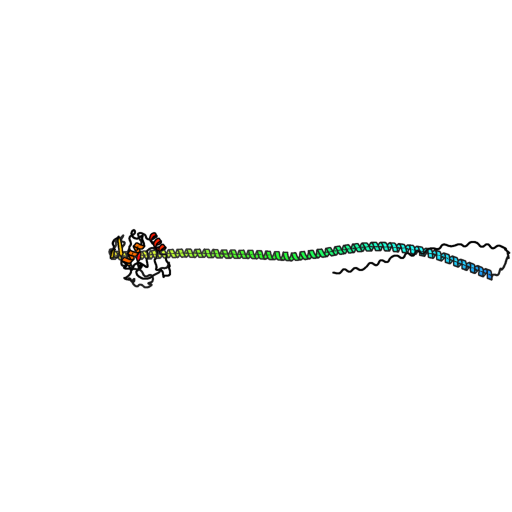 A CA 1
ATOM 1873 C C . ALA A 1 233 ? 26.938 -4.217 -84.476 1.00 41.91 233 ALA A C 1
ATOM 1875 O O . ALA A 1 233 ? 27.348 -5.324 -84.815 1.00 41.91 233 ALA A O 1
ATOM 1876 N N . ALA A 1 234 ? 27.389 -3.600 -83.384 1.00 39.03 234 ALA A N 1
ATOM 1877 C CA . ALA A 1 234 ? 28.199 -4.296 -82.392 1.00 39.03 234 ALA A CA 1
ATOM 1878 C C . ALA A 1 234 ? 27.305 -5.296 -81.645 1.00 39.03 234 ALA A C 1
ATOM 1880 O O . ALA A 1 234 ? 26.289 -4.905 -81.070 1.00 39.03 234 ALA A O 1
ATOM 1881 N N . SER A 1 235 ? 27.660 -6.582 -81.662 1.00 41.06 235 SER A N 1
ATOM 1882 C CA . SER A 1 235 ? 27.026 -7.577 -80.796 1.00 41.06 235 SER A CA 1
ATOM 1883 C C . SER A 1 235 ? 27.525 -7.386 -79.364 1.00 41.06 235 SER A C 1
ATOM 1885 O O . SER A 1 235 ? 28.729 -7.447 -79.131 1.00 41.06 235 SER A O 1
ATOM 1887 N N . ALA A 1 236 ? 26.628 -7.205 -78.396 1.00 46.38 236 ALA A N 1
ATOM 1888 C CA . ALA A 1 236 ? 26.995 -6.986 -76.993 1.00 46.38 236 ALA A CA 1
ATOM 1889 C C . ALA A 1 236 ? 27.429 -8.260 -76.225 1.00 46.38 236 ALA A C 1
ATOM 1891 O O . ALA A 1 236 ? 27.694 -8.176 -75.035 1.00 46.38 236 ALA A O 1
ATOM 1892 N N . ASN A 1 237 ? 27.548 -9.424 -76.883 1.00 41.12 237 ASN A N 1
ATOM 1893 C CA . ASN A 1 237 ? 27.867 -10.710 -76.234 1.00 41.12 237 ASN A CA 1
ATOM 1894 C C . ASN A 1 237 ? 29.168 -11.382 -76.722 1.00 41.12 237 ASN A C 1
ATOM 1896 O O . ASN A 1 237 ? 29.303 -12.600 -76.614 1.00 41.12 237 ASN A O 1
ATOM 1900 N N . GLN A 1 238 ? 30.145 -10.636 -77.246 1.00 39.72 238 GLN A N 1
ATOM 1901 C CA . GLN A 1 238 ? 31.464 -11.204 -77.558 1.00 39.72 238 GLN A CA 1
ATOM 1902 C C . GLN A 1 238 ? 32.454 -10.941 -76.419 1.00 39.72 238 GLN A C 1
ATOM 1904 O O . GLN A 1 238 ? 33.045 -9.874 -76.306 1.00 39.72 238 GLN A O 1
ATOM 1909 N N . LEU A 1 239 ? 32.634 -11.963 -75.583 1.00 41.38 239 LEU A N 1
ATOM 1910 C CA . LEU A 1 239 ? 33.746 -12.119 -74.637 1.00 41.38 239 LEU A CA 1
ATOM 1911 C C . LEU A 1 239 ? 35.027 -12.647 -75.330 1.00 41.38 239 LEU A C 1
ATOM 1913 O O . LEU A 1 239 ? 35.924 -13.151 -74.661 1.00 41.38 239 LEU A O 1
ATOM 1917 N N . SER A 1 240 ? 35.121 -12.558 -76.660 1.00 42.50 240 SER A N 1
ATOM 1918 C CA . SER A 1 240 ? 36.261 -13.038 -77.449 1.00 42.50 240 SER A CA 1
ATOM 1919 C C . SER A 1 240 ? 36.658 -12.027 -78.528 1.00 42.50 240 SER A C 1
ATOM 1921 O O . SER A 1 240 ? 35.789 -11.435 -79.165 1.00 42.50 240 SER A O 1
ATOM 1923 N N . ASP A 1 241 ? 37.969 -11.870 -78.741 1.00 41.59 241 ASP A N 1
ATOM 1924 C CA . ASP A 1 241 ? 38.646 -10.954 -79.685 1.00 41.59 241 ASP A CA 1
ATOM 1925 C C . ASP A 1 241 ? 38.380 -11.239 -81.188 1.00 41.59 241 ASP A C 1
ATOM 1927 O O . ASP A 1 241 ? 39.183 -10.880 -82.053 1.00 41.59 241 ASP A O 1
ATOM 1931 N N . ASP A 1 242 ? 37.263 -11.880 -81.539 1.00 40.50 242 ASP A N 1
ATOM 1932 C CA . ASP A 1 242 ? 36.930 -12.161 -82.936 1.00 40.50 242 ASP A CA 1
ATOM 1933 C C . ASP A 1 242 ? 36.368 -10.917 -83.654 1.00 40.50 242 ASP A C 1
ATOM 1935 O O . ASP A 1 242 ? 35.646 -10.108 -83.062 1.00 40.50 242 ASP A O 1
ATOM 1939 N N . PRO A 1 243 ? 36.660 -10.738 -84.956 1.00 40.66 243 PRO A N 1
ATOM 1940 C CA . PRO A 1 243 ? 36.165 -9.602 -85.718 1.00 40.66 243 PRO A CA 1
ATOM 1941 C C . PRO A 1 243 ? 34.631 -9.601 -85.825 1.00 40.66 243 PRO A C 1
ATOM 1943 O O . PRO A 1 243 ? 33.996 -10.623 -86.082 1.00 40.66 243 PRO A O 1
ATOM 1946 N N . LEU A 1 244 ? 34.054 -8.405 -85.661 1.00 40.41 244 LEU A N 1
ATOM 1947 C CA . LEU A 1 244 ? 32.620 -8.098 -85.745 1.00 40.41 244 LEU A CA 1
ATOM 1948 C C . LEU A 1 244 ? 31.928 -8.827 -86.911 1.00 40.41 244 LEU A C 1
ATOM 1950 O O . LEU A 1 244 ? 32.269 -8.605 -88.074 1.00 40.41 244 LEU A O 1
ATOM 1954 N N . TYR A 1 245 ? 30.915 -9.640 -86.604 1.00 42.41 245 TYR A N 1
ATOM 1955 C CA . TYR A 1 245 ? 30.120 -10.346 -87.609 1.00 42.41 245 TYR A CA 1
ATOM 1956 C C . TYR A 1 245 ? 29.208 -9.362 -88.366 1.00 42.41 245 TYR A C 1
ATOM 1958 O O . TYR A 1 245 ? 28.223 -8.855 -87.825 1.00 42.41 245 TYR A O 1
ATOM 1966 N N . GLU A 1 246 ? 29.535 -9.069 -89.627 1.00 43.12 246 GLU A N 1
ATOM 1967 C CA . GLU A 1 246 ? 28.690 -8.276 -90.525 1.00 43.12 246 GLU A CA 1
ATOM 1968 C C . GLU A 1 246 ? 27.506 -9.130 -90.999 1.00 43.12 246 GLU A C 1
ATOM 1970 O O . GLU A 1 246 ? 27.656 -9.992 -91.861 1.00 43.12 246 GLU A O 1
ATOM 1975 N N . ASN A 1 247 ? 26.303 -8.902 -90.463 1.00 47.69 247 ASN A N 1
ATOM 1976 C CA . ASN A 1 247 ? 25.115 -9.519 -91.044 1.00 47.69 247 ASN A CA 1
ATOM 1977 C C . ASN A 1 247 ? 24.723 -8.735 -92.309 1.00 47.69 247 ASN A C 1
ATOM 1979 O O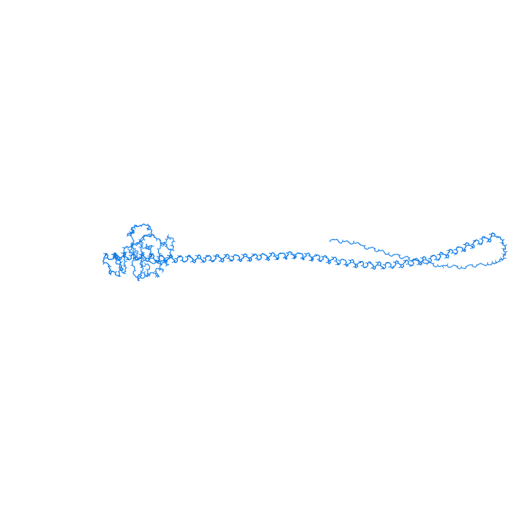 . ASN A 1 247 ? 24.189 -7.623 -92.208 1.00 47.69 247 ASN A O 1
ATOM 1983 N N . GLU A 1 248 ? 24.987 -9.313 -93.486 1.00 48.91 248 GLU A N 1
ATOM 1984 C CA . GLU A 1 248 ? 24.751 -8.732 -94.823 1.00 48.91 248 GLU A CA 1
ATOM 1985 C C . GLU A 1 248 ? 23.305 -8.240 -95.057 1.00 48.91 248 GLU A C 1
ATOM 1987 O O . GLU A 1 248 ? 23.042 -7.492 -95.998 1.00 48.91 248 GLU A O 1
ATOM 1992 N N . GLY A 1 249 ? 22.354 -8.606 -94.188 1.00 50.16 249 GLY A N 1
ATOM 1993 C CA . GLY A 1 249 ? 20.955 -8.171 -94.250 1.00 50.16 249 GLY A CA 1
ATOM 1994 C C . GLY A 1 249 ? 20.587 -6.911 -93.449 1.00 50.16 249 GLY A C 1
ATOM 1995 O O . GLY A 1 249 ? 19.422 -6.505 -93.493 1.00 50.16 249 GLY A O 1
ATOM 1996 N N . SER A 1 250 ? 21.514 -6.306 -92.698 1.00 52.81 250 SER A N 1
ATOM 1997 C CA . SER A 1 250 ? 21.231 -5.166 -91.809 1.00 52.81 250 SER A CA 1
ATOM 1998 C C . SER A 1 250 ? 21.480 -3.806 -92.485 1.00 52.81 250 SER A C 1
ATOM 2000 O O . SER A 1 250 ? 22.496 -3.589 -93.145 1.00 52.81 250 SER A O 1
ATOM 2002 N N . GLY A 1 251 ? 20.543 -2.860 -92.347 1.00 56.03 251 GLY A N 1
ATOM 2003 C CA . GLY A 1 251 ? 20.659 -1.518 -92.928 1.00 56.03 251 GLY A CA 1
ATOM 2004 C C . GLY A 1 251 ? 20.253 -0.417 -91.952 1.00 56.03 251 GLY A C 1
ATOM 2005 O O . GLY A 1 251 ? 19.665 -0.670 -90.906 1.00 56.03 251 GLY A O 1
ATOM 2006 N N . PHE A 1 252 ? 20.569 0.832 -92.279 1.00 59.78 252 PHE A N 1
ATOM 2007 C CA . PHE A 1 252 ? 20.054 1.974 -91.530 1.00 59.78 252 PHE A CA 1
ATOM 2008 C C . PHE A 1 252 ? 19.574 3.057 -92.486 1.00 59.78 252 PHE A C 1
ATOM 2010 O O . PHE A 1 252 ? 20.046 3.175 -93.620 1.00 59.78 252 PHE A O 1
ATOM 2017 N N . LEU A 1 253 ? 18.586 3.825 -92.037 1.00 60.28 253 LEU A N 1
ATOM 2018 C CA . LEU A 1 253 ? 18.013 4.901 -92.829 1.00 60.28 253 LEU A CA 1
ATOM 2019 C C . LEU A 1 253 ? 18.384 6.223 -92.171 1.00 60.28 253 LEU A C 1
ATOM 2021 O O . LEU A 1 253 ? 18.044 6.474 -91.014 1.00 60.28 253 LEU A O 1
ATOM 2025 N N . TYR A 1 254 ? 19.084 7.076 -92.915 1.00 57.81 254 TYR A N 1
ATOM 2026 C CA . TYR A 1 254 ? 19.301 8.449 -92.488 1.00 57.81 254 TYR A CA 1
ATOM 2027 C C . TYR A 1 254 ? 18.158 9.314 -93.016 1.00 57.81 254 TYR A C 1
ATOM 2029 O O . TYR A 1 254 ? 17.959 9.435 -94.228 1.00 57.81 254 TYR A O 1
ATOM 2037 N N . VAL A 1 255 ? 17.383 9.890 -92.098 1.00 56.72 255 VAL A N 1
ATOM 2038 C CA . VAL A 1 255 ? 16.151 10.617 -92.419 1.00 56.72 255 VAL A CA 1
ATOM 2039 C C . VAL A 1 255 ? 16.326 12.094 -92.086 1.00 56.72 255 VAL A C 1
ATOM 2041 O O . VAL A 1 255 ? 16.656 12.442 -90.955 1.00 56.72 255 VAL A O 1
ATOM 2044 N N . VAL A 1 256 ? 16.082 12.968 -93.067 1.00 54.22 256 VAL A N 1
ATOM 2045 C CA . VAL A 1 256 ? 16.128 14.428 -92.893 1.00 54.22 256 VAL A CA 1
ATOM 2046 C C . VAL A 1 256 ? 14.717 14.975 -92.598 1.00 54.22 256 VAL A C 1
ATOM 2048 O O . VAL A 1 256 ? 13.713 14.508 -93.133 1.00 54.22 256 VAL A O 1
ATOM 2051 N N . ARG A 1 257 ? 14.669 15.950 -91.683 1.00 55.50 257 ARG A N 1
ATOM 2052 C CA . ARG A 1 257 ? 13.683 16.156 -90.600 1.00 55.50 257 ARG A CA 1
ATOM 2053 C C . ARG A 1 257 ? 12.198 16.365 -90.944 1.00 55.50 257 ARG A C 1
ATOM 2055 O O . ARG A 1 257 ? 11.356 15.890 -90.190 1.00 55.50 257 ARG A O 1
ATOM 2062 N N . ASP A 1 258 ? 11.833 17.078 -92.004 1.00 53.62 258 ASP A N 1
ATOM 2063 C CA . ASP A 1 258 ? 10.486 17.693 -92.038 1.00 53.62 258 ASP A CA 1
ATOM 2064 C C . ASP A 1 258 ? 9.427 16.892 -92.802 1.00 53.62 258 ASP A C 1
ATOM 2066 O O . ASP A 1 258 ? 8.239 17.202 -92.753 1.00 53.62 258 ASP A O 1
ATOM 2070 N N . GLN A 1 259 ? 9.826 15.812 -93.465 1.00 54.84 259 GLN A N 1
ATOM 2071 C CA . GLN A 1 259 ? 8.915 15.030 -94.301 1.00 54.84 259 GLN A CA 1
ATOM 2072 C C . GLN A 1 259 ? 8.251 13.847 -93.577 1.00 54.84 259 GLN A C 1
ATOM 2074 O O . GLN A 1 259 ? 7.366 13.215 -94.160 1.00 54.84 259 GLN A O 1
ATOM 2079 N N . TYR A 1 260 ? 8.652 13.560 -92.328 1.00 63.75 260 TYR A N 1
ATOM 2080 C CA . TYR A 1 260 ? 8.386 12.268 -91.671 1.00 63.75 260 TYR A CA 1
ATOM 2081 C C . TYR A 1 260 ? 7.966 12.361 -90.192 1.00 63.75 260 TYR A C 1
ATOM 2083 O O . TYR A 1 260 ? 8.103 11.393 -89.444 1.00 63.75 260 TYR A O 1
ATOM 2091 N N . LYS A 1 261 ? 7.396 13.502 -89.768 1.00 64.88 261 LYS A N 1
ATOM 2092 C CA . LYS A 1 261 ? 6.620 13.564 -88.509 1.00 64.88 261 LYS A CA 1
ATOM 2093 C C . LYS A 1 261 ? 5.422 12.610 -88.544 1.00 64.88 261 LYS A C 1
ATOM 2095 O O . LYS A 1 261 ? 5.008 12.089 -87.514 1.00 64.88 261 LYS A O 1
ATOM 2100 N N . ASP A 1 262 ? 4.886 12.367 -89.735 1.00 71.31 262 ASP A N 1
ATOM 2101 C CA . ASP A 1 262 ? 3.873 11.349 -89.963 1.00 71.31 262 ASP A CA 1
ATOM 2102 C C . ASP A 1 262 ? 4.513 9.949 -89.945 1.00 71.31 262 ASP A C 1
ATOM 2104 O O . ASP A 1 262 ? 5.219 9.545 -90.876 1.00 71.31 262 ASP A O 1
ATOM 2108 N N . PHE A 1 263 ? 4.263 9.220 -88.857 1.00 73.94 263 PHE A N 1
ATOM 2109 C CA . PHE A 1 263 ? 4.750 7.860 -88.649 1.00 73.94 263 PHE A CA 1
ATOM 2110 C C . PHE A 1 263 ? 4.222 6.882 -89.709 1.00 73.94 263 PHE A C 1
ATOM 2112 O O . PHE A 1 263 ? 4.945 5.982 -90.135 1.00 73.94 263 PHE A O 1
ATOM 2119 N N . GLU A 1 264 ? 2.990 7.056 -90.194 1.00 76.50 264 GLU A N 1
ATOM 2120 C CA . GLU A 1 264 ? 2.413 6.170 -91.209 1.00 76.50 264 GLU A CA 1
ATOM 2121 C C . GLU A 1 264 ? 3.116 6.354 -92.558 1.00 76.50 264 GLU A C 1
ATOM 2123 O O . GLU A 1 264 ? 3.452 5.389 -93.248 1.00 76.50 264 GLU A O 1
ATOM 2128 N N . LYS A 1 265 ? 3.424 7.604 -92.912 1.00 74.81 265 LYS A N 1
ATOM 2129 C CA . LYS A 1 265 ? 4.210 7.908 -94.111 1.00 74.81 265 LYS A CA 1
ATOM 2130 C C . LYS A 1 265 ? 5.635 7.359 -94.009 1.00 74.81 265 LYS A C 1
ATOM 2132 O O . LYS A 1 265 ? 6.135 6.784 -94.976 1.00 74.81 265 LYS A O 1
ATOM 2137 N N . PHE A 1 266 ? 6.271 7.504 -92.845 1.00 75.38 266 PHE A N 1
ATOM 2138 C CA . PHE A 1 266 ? 7.600 6.949 -92.579 1.00 75.38 266 PHE A CA 1
ATOM 2139 C C . PHE A 1 266 ? 7.623 5.420 -92.717 1.00 75.38 266 PHE A C 1
ATOM 2141 O O . PHE A 1 266 ? 8.468 4.887 -93.432 1.00 75.38 266 PHE A O 1
ATOM 2148 N N . THR A 1 267 ? 6.685 4.717 -92.077 1.00 72.19 267 THR A N 1
ATOM 2149 C CA . THR A 1 267 ? 6.639 3.246 -92.091 1.00 72.19 267 THR A CA 1
ATOM 2150 C C . THR A 1 267 ? 6.440 2.686 -93.496 1.00 72.19 267 THR A C 1
ATOM 2152 O O . THR A 1 267 ? 7.214 1.824 -93.899 1.00 72.19 267 THR A O 1
ATOM 2155 N N . LYS A 1 268 ? 5.521 3.244 -94.296 1.00 72.62 268 LYS A N 1
ATOM 2156 C CA . LYS A 1 268 ? 5.327 2.841 -95.705 1.00 72.62 268 LYS A CA 1
ATOM 2157 C C . LYS A 1 268 ? 6.605 2.975 -96.537 1.00 72.62 268 LYS A C 1
ATOM 2159 O O . LYS A 1 268 ? 6.905 2.128 -97.377 1.00 72.62 268 LYS A O 1
ATOM 2164 N N . ILE A 1 269 ? 7.371 4.037 -96.305 1.00 69.88 269 ILE A N 1
ATOM 2165 C CA . ILE A 1 269 ? 8.628 4.280 -97.017 1.00 69.88 269 ILE A CA 1
ATOM 2166 C C . ILE A 1 269 ? 9.719 3.334 -96.540 1.00 69.88 269 ILE A C 1
ATOM 2168 O O . ILE A 1 269 ? 10.395 2.742 -97.375 1.00 69.88 269 ILE A O 1
ATOM 2172 N N . ALA A 1 270 ? 9.883 3.160 -95.230 1.00 69.12 270 ALA A N 1
ATOM 2173 C CA . ALA A 1 270 ? 10.831 2.199 -94.684 1.00 69.12 270 ALA A CA 1
ATOM 2174 C C . ALA A 1 270 ? 10.533 0.790 -95.223 1.00 69.12 270 ALA A C 1
ATOM 2176 O O . ALA A 1 270 ? 11.426 0.131 -95.750 1.00 69.12 270 ALA A O 1
ATOM 2177 N N . GLU A 1 271 ? 9.271 0.362 -95.206 1.00 70.81 271 GLU A N 1
ATOM 2178 C CA . GLU A 1 271 ? 8.851 -0.921 -95.771 1.00 70.81 271 GLU A CA 1
ATOM 2179 C C . GLU A 1 271 ? 9.174 -1.017 -97.264 1.00 70.81 271 GLU A C 1
ATOM 2181 O O . GLU A 1 271 ? 9.771 -1.999 -97.699 1.00 70.81 271 GLU A O 1
ATOM 2186 N N . SER A 1 272 ? 8.903 0.031 -98.044 1.00 68.00 272 SER A N 1
ATOM 2187 C CA . SER A 1 272 ? 9.266 0.066 -99.463 1.00 68.00 272 SER A CA 1
ATOM 2188 C C . SER A 1 272 ? 10.782 -0.014 -99.700 1.00 68.00 272 SER A C 1
ATOM 2190 O O . SER A 1 272 ? 11.221 -0.790 -100.551 1.00 68.00 272 SER A O 1
ATOM 2192 N N . VAL A 1 273 ? 11.587 0.754 -98.960 1.00 64.56 273 VAL A N 1
ATOM 2193 C CA . VAL A 1 273 ? 13.053 0.819 -99.114 1.00 64.56 273 VAL A CA 1
ATOM 2194 C C . VAL A 1 273 ? 13.698 -0.513 -98.750 1.00 64.56 273 VAL A C 1
ATOM 2196 O O . VAL A 1 273 ? 14.587 -0.991 -99.456 1.00 64.56 273 VAL A O 1
ATOM 2199 N N . PHE A 1 274 ? 13.217 -1.144 -97.682 1.00 64.94 274 PHE A N 1
ATOM 2200 C CA . PHE A 1 274 ? 13.709 -2.439 -97.231 1.00 64.94 274 PHE A CA 1
ATOM 2201 C C . PHE A 1 274 ? 12.983 -3.616 -97.883 1.00 64.94 274 PHE A C 1
ATOM 2203 O O . PHE A 1 274 ? 13.262 -4.750 -97.510 1.00 64.94 274 PHE A O 1
ATOM 2210 N N . ARG A 1 275 ? 12.092 -3.393 -98.862 1.00 69.81 275 ARG A N 1
ATOM 2211 C CA . ARG A 1 275 ? 11.277 -4.441 -99.508 1.00 69.81 275 ARG A CA 1
ATOM 2212 C C . ARG A 1 275 ? 10.584 -5.352 -98.480 1.00 69.81 275 ARG A C 1
ATOM 2214 O O . ARG A 1 275 ? 10.645 -6.577 -98.583 1.00 69.81 275 ARG A O 1
ATOM 2221 N N . LEU A 1 276 ? 10.013 -4.754 -97.441 1.00 66.81 276 LEU A N 1
ATOM 2222 C CA . LEU A 1 276 ? 9.141 -5.407 -96.468 1.00 66.81 276 LEU A CA 1
ATOM 2223 C C . LEU A 1 276 ? 7.695 -5.331 -96.986 1.00 66.81 276 LEU A C 1
ATOM 2225 O O . LEU A 1 276 ? 7.335 -4.382 -97.682 1.00 66.81 276 LEU A O 1
ATOM 2229 N N . GLY A 1 277 ? 6.867 -6.329 -96.669 1.00 68.00 277 GLY A N 1
ATOM 2230 C CA . GLY A 1 277 ? 5.424 -6.239 -96.925 1.00 68.00 277 GLY A CA 1
ATOM 2231 C C . GLY A 1 277 ? 4.773 -5.134 -96.084 1.00 68.00 277 GLY A C 1
ATOM 2232 O O . GLY A 1 277 ? 5.334 -4.710 -95.074 1.00 68.00 277 GLY A O 1
ATOM 2233 N N . ALA A 1 278 ? 3.595 -4.662 -96.498 1.00 70.12 278 ALA A N 1
ATOM 2234 C CA . ALA A 1 278 ? 2.877 -3.618 -95.769 1.00 70.12 278 ALA A CA 1
ATOM 2235 C C . ALA A 1 278 ? 2.543 -4.074 -94.335 1.00 70.12 278 ALA A C 1
ATOM 2237 O O . ALA A 1 278 ? 1.952 -5.137 -94.139 1.00 70.12 278 ALA A O 1
ATOM 2238 N N . GLY A 1 279 ? 2.914 -3.277 -93.332 1.00 69.06 279 GLY A N 1
ATOM 2239 C CA . GLY A 1 279 ? 2.765 -3.629 -91.916 1.00 69.06 279 GLY A CA 1
ATOM 2240 C C . GLY A 1 279 ? 3.800 -4.641 -91.406 1.00 69.06 279 GLY A C 1
ATOM 2241 O O . GLY A 1 279 ? 3.562 -5.318 -90.398 1.00 69.06 279 GLY A O 1
ATOM 2242 N N . HIS A 1 280 ? 4.929 -4.799 -92.102 1.00 67.38 280 HIS A N 1
ATOM 2243 C CA . HIS A 1 280 ? 6.028 -5.681 -91.703 1.00 67.38 280 HIS A CA 1
ATOM 2244 C C . HIS A 1 280 ? 7.247 -4.974 -91.101 1.00 67.38 280 HIS A C 1
ATOM 2246 O O . HIS A 1 280 ? 8.229 -5.631 -90.757 1.00 67.38 280 HIS A O 1
ATOM 2252 N N . LEU A 1 281 ? 7.191 -3.657 -90.895 1.00 66.19 281 LEU A N 1
ATOM 2253 C CA . LEU A 1 281 ? 8.176 -2.965 -90.069 1.00 66.19 281 LEU A CA 1
ATOM 2254 C C . LEU A 1 281 ? 7.903 -3.238 -88.584 1.00 66.19 281 LEU A C 1
ATOM 2256 O O . LEU A 1 281 ? 7.048 -2.612 -87.959 1.00 66.19 281 LEU A O 1
ATOM 2260 N N . TRP A 1 282 ? 8.621 -4.209 -88.023 1.00 59.72 282 TRP A N 1
ATOM 2261 C CA . TRP A 1 282 ? 8.352 -4.714 -86.671 1.00 59.72 282 TRP A CA 1
ATOM 2262 C C . TRP A 1 282 ? 9.207 -4.092 -85.577 1.00 59.72 282 TRP A C 1
ATOM 2264 O O . TRP A 1 282 ? 8.887 -4.280 -84.405 1.00 59.72 282 TRP A O 1
ATOM 2274 N N . TRP A 1 283 ? 10.282 -3.388 -85.945 1.00 60.16 283 TRP A N 1
ATOM 2275 C CA . TRP A 1 283 ? 11.255 -2.900 -84.980 1.00 60.16 283 TRP A CA 1
ATOM 2276 C C . TRP A 1 283 ? 11.941 -1.610 -85.421 1.00 60.16 283 TRP A C 1
ATOM 2278 O O . TRP A 1 283 ? 12.409 -1.492 -86.554 1.00 60.16 283 TRP A O 1
ATOM 2288 N N . LEU A 1 284 ? 11.991 -0.640 -84.508 1.00 64.19 284 LEU A N 1
ATOM 2289 C CA . LEU A 1 284 ? 12.652 0.649 -84.690 1.00 64.19 284 LEU A CA 1
ATOM 2290 C C . LEU A 1 284 ? 13.439 0.979 -83.429 1.00 64.19 284 LEU A C 1
ATOM 2292 O O . LEU A 1 284 ? 12.875 0.966 -82.335 1.00 64.19 284 LEU A O 1
ATOM 2296 N N . GLN A 1 285 ? 14.717 1.311 -83.599 1.00 62.47 285 GLN A N 1
ATOM 2297 C CA . GLN A 1 285 ? 15.566 1.807 -82.525 1.00 62.47 285 GLN A CA 1
ATOM 2298 C C . GLN A 1 285 ? 16.249 3.101 -82.973 1.00 62.47 285 GLN A C 1
ATOM 2300 O O . GLN A 1 285 ? 16.821 3.188 -84.064 1.00 62.47 285 GLN A O 1
ATOM 2305 N N . GLY A 1 286 ? 16.168 4.124 -82.129 1.00 59.56 286 GLY A N 1
ATOM 2306 C CA . GLY A 1 286 ? 16.889 5.377 -82.321 1.00 59.56 286 GLY A CA 1
ATOM 2307 C C . GLY A 1 286 ? 18.171 5.410 -81.501 1.00 59.56 286 GLY A C 1
ATOM 2308 O O . GLY A 1 286 ? 18.349 4.644 -80.561 1.00 59.56 286 GLY A O 1
ATOM 2309 N N . THR A 1 287 ? 19.064 6.337 -81.837 1.00 55.06 287 THR A N 1
ATOM 2310 C CA . THR A 1 287 ? 20.342 6.545 -81.132 1.00 55.06 287 THR A CA 1
ATOM 2311 C C . THR A 1 287 ? 20.229 7.090 -79.708 1.00 55.06 287 THR A C 1
ATOM 2313 O O . THR A 1 287 ? 21.231 7.121 -79.003 1.00 55.06 287 THR A O 1
ATOM 2316 N N . LYS A 1 288 ? 19.060 7.586 -79.292 1.00 56.69 288 LYS A N 1
ATOM 2317 C CA . LYS A 1 288 ? 18.844 8.141 -77.948 1.00 56.69 288 LYS A CA 1
ATOM 2318 C C . LYS A 1 288 ? 18.143 7.117 -77.062 1.00 56.69 288 LYS A C 1
ATOM 2320 O O . LYS A 1 288 ? 17.212 6.467 -77.530 1.00 56.69 288 LYS A O 1
ATOM 2325 N N . SER A 1 289 ? 18.541 7.054 -75.792 1.00 54.66 289 SER A N 1
ATOM 2326 C CA . SER A 1 289 ? 17.942 6.208 -74.744 1.00 54.66 289 SER A CA 1
ATOM 2327 C C . SER A 1 289 ? 16.416 6.320 -74.680 1.00 54.66 289 SER A C 1
ATOM 2329 O O . SER A 1 289 ? 15.719 5.331 -74.488 1.00 54.66 289 SER A O 1
ATOM 2331 N N . ASP A 1 290 ? 15.885 7.519 -74.923 1.00 57.78 290 ASP A N 1
ATOM 2332 C CA . ASP A 1 290 ? 14.458 7.808 -74.750 1.00 57.78 290 ASP A CA 1
ATOM 2333 C C . ASP A 1 290 ? 13.621 7.490 -75.998 1.00 57.78 290 ASP A C 1
ATOM 2335 O O . ASP A 1 290 ? 12.400 7.717 -76.021 1.00 57.78 290 ASP A O 1
ATOM 2339 N N . PHE A 1 291 ? 14.268 7.003 -77.062 1.00 58.50 291 PHE A N 1
ATOM 2340 C CA . PHE A 1 291 ? 13.613 6.760 -78.334 1.00 58.50 291 PHE A CA 1
ATOM 2341 C C . PHE A 1 291 ? 12.607 5.604 -78.211 1.00 58.50 291 PHE A C 1
ATOM 2343 O O . PHE A 1 291 ? 12.942 4.543 -77.686 1.00 58.50 291 PHE A O 1
ATOM 2350 N N . PRO A 1 292 ? 11.361 5.783 -78.679 1.00 57.59 292 PRO A N 1
ATOM 2351 C CA . PRO A 1 292 ? 10.349 4.737 -78.613 1.00 57.59 292 PRO A CA 1
ATOM 2352 C C . PRO A 1 292 ? 10.782 3.477 -79.377 1.00 57.59 292 PRO A C 1
ATOM 2354 O O . PRO A 1 292 ? 10.943 3.512 -80.596 1.00 57.59 292 PRO A O 1
ATOM 2357 N N . MET A 1 293 ? 10.927 2.364 -78.657 1.00 57.72 293 MET A N 1
ATOM 2358 C CA . MET A 1 293 ? 11.145 1.035 -79.225 1.00 57.72 293 MET A CA 1
ATOM 2359 C C . MET A 1 293 ? 9.793 0.433 -79.624 1.00 57.72 293 MET A C 1
ATOM 2361 O O . MET A 1 293 ? 8.858 0.425 -78.825 1.00 57.72 293 MET A O 1
ATOM 2365 N N . CYS A 1 294 ? 9.669 -0.057 -80.857 1.00 55.03 294 CYS A N 1
ATOM 2366 C CA . CYS A 1 294 ? 8.485 -0.797 -81.300 1.00 55.03 294 CYS A CA 1
ATOM 2367 C C . CYS A 1 294 ? 8.810 -2.295 -81.311 1.00 55.03 294 CYS A C 1
ATOM 2369 O O . CYS A 1 294 ? 9.768 -2.679 -81.970 1.00 55.03 294 CYS A O 1
ATOM 2371 N N . CYS A 1 295 ? 8.033 -3.127 -80.613 1.00 52.97 295 CYS A N 1
ATOM 2372 C CA . CYS A 1 295 ? 8.097 -4.592 -80.682 1.00 52.97 295 CYS A CA 1
ATOM 2373 C C . CYS A 1 295 ? 6.674 -5.146 -80.885 1.00 52.97 295 CYS A C 1
ATOM 2375 O O . CYS A 1 295 ? 5.705 -4.585 -80.375 1.00 52.97 295 CYS A O 1
ATOM 2377 N N . ARG A 1 296 ? 6.541 -6.235 -81.653 1.00 49.41 296 ARG A N 1
ATOM 2378 C CA . ARG A 1 296 ? 5.263 -6.856 -82.059 1.00 49.41 296 ARG A CA 1
ATOM 2379 C C . ARG A 1 296 ? 4.326 -7.167 -80.867 1.00 49.41 296 ARG A C 1
ATOM 2381 O O . ARG A 1 296 ? 4.816 -7.583 -79.817 1.00 49.41 296 ARG A O 1
ATOM 2388 N N . PRO A 1 297 ? 2.990 -7.138 -81.056 1.00 44.09 297 PRO A N 1
ATOM 2389 C CA . PRO A 1 297 ? 2.055 -7.808 -80.151 1.00 44.09 297 PRO A CA 1
ATOM 2390 C C . PRO A 1 297 ? 2.344 -9.320 -80.119 1.00 44.09 297 PRO A C 1
ATOM 2392 O O . PRO A 1 297 ? 2.250 -9.986 -81.152 1.00 44.09 297 PRO A O 1
ATOM 2395 N N . GLY A 1 298 ? 2.735 -9.847 -78.955 1.00 52.78 298 GLY A N 1
ATOM 2396 C CA . GLY A 1 298 ? 3.045 -11.271 -78.739 1.00 52.78 298 GLY A CA 1
ATOM 2397 C C . GLY A 1 298 ? 4.426 -11.557 -78.131 1.00 52.78 298 GLY A C 1
ATOM 2398 O O . GLY A 1 298 ? 4.678 -12.687 -77.731 1.00 52.78 298 GLY A O 1
ATOM 2399 N N . GLY A 1 299 ? 5.302 -10.551 -78.025 1.0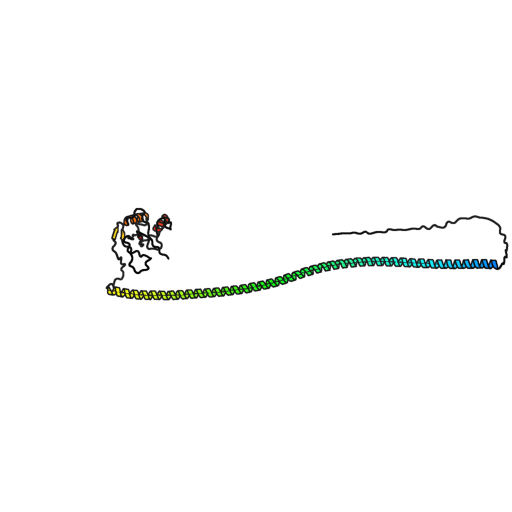0 50.50 299 GLY A N 1
ATOM 2400 C CA . GLY A 1 299 ? 6.413 -10.531 -77.061 1.00 50.50 299 GLY A CA 1
ATOM 2401 C C . GLY A 1 299 ? 6.001 -9.749 -75.808 1.00 50.50 299 GLY A C 1
ATOM 2402 O O . GLY A 1 299 ? 5.070 -8.953 -75.883 1.00 50.50 299 GLY A O 1
ATOM 2403 N N . MET A 1 300 ? 6.674 -9.972 -74.675 1.00 45.56 300 MET A N 1
ATOM 2404 C CA . MET A 1 300 ? 6.288 -9.596 -73.294 1.00 45.56 300 MET A CA 1
ATOM 2405 C C . MET A 1 300 ? 6.073 -8.089 -72.989 1.00 45.56 300 MET A C 1
ATOM 2407 O O . MET A 1 300 ? 5.955 -7.708 -71.831 1.00 45.56 300 MET A O 1
ATOM 2411 N N . PHE A 1 301 ? 5.959 -7.222 -73.997 1.00 52.66 301 PHE A N 1
ATOM 2412 C CA . PHE A 1 301 ? 5.608 -5.811 -73.847 1.00 52.66 301 PHE A CA 1
ATOM 2413 C C . PHE A 1 301 ? 4.438 -5.463 -74.777 1.00 52.66 301 PHE A C 1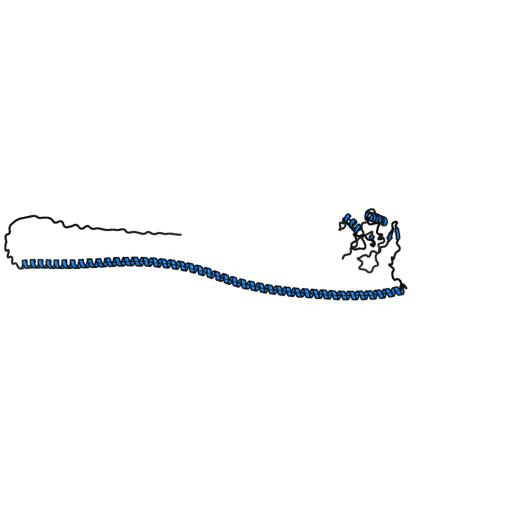
ATOM 2415 O O . PHE A 1 301 ? 4.609 -5.264 -75.980 1.00 52.66 301 PHE A O 1
ATOM 2422 N N . HIS A 1 302 ? 3.225 -5.394 -74.223 1.00 51.25 302 HIS A N 1
ATOM 2423 C CA . HIS A 1 302 ? 2.066 -4.838 -74.922 1.00 51.25 302 HIS A CA 1
ATOM 2424 C C . HIS A 1 302 ? 2.244 -3.322 -75.065 1.00 51.25 302 HIS A C 1
ATOM 2426 O O . HIS A 1 302 ? 2.057 -2.580 -74.104 1.00 51.25 302 HIS A O 1
ATOM 2432 N N . PHE A 1 303 ? 2.600 -2.851 -76.260 1.00 58.84 303 PHE A N 1
ATOM 2433 C CA . PHE A 1 303 ? 2.632 -1.419 -76.555 1.00 58.84 303 PHE A CA 1
ATOM 2434 C C . PHE A 1 303 ? 1.301 -0.944 -77.143 1.00 58.84 303 PHE A C 1
ATOM 2436 O O . PHE A 1 303 ? 0.778 -1.527 -78.094 1.00 58.84 303 PHE A O 1
ATOM 2443 N N . ASP A 1 304 ? 0.788 0.165 -76.610 1.00 69.69 304 ASP A N 1
ATOM 2444 C CA . ASP A 1 304 ? -0.266 0.945 -77.250 1.00 69.69 304 ASP A CA 1
ATOM 2445 C C . ASP A 1 304 ? 0.295 1.628 -78.511 1.00 69.69 304 ASP A C 1
ATOM 2447 O O . ASP A 1 304 ? 1.179 2.491 -78.446 1.00 69.69 304 ASP A O 1
ATOM 2451 N N . LYS A 1 305 ? -0.230 1.235 -79.677 1.00 68.69 305 LYS A N 1
ATOM 2452 C CA . LYS A 1 305 ? 0.141 1.797 -80.983 1.00 68.69 305 LYS A CA 1
ATOM 2453 C C . LYS A 1 305 ? -0.051 3.317 -81.014 1.00 68.69 305 LYS A C 1
ATOM 2455 O O . LYS A 1 305 ? 0.764 4.013 -81.621 1.00 68.69 305 LYS A O 1
ATOM 2460 N N . ALA A 1 306 ? -1.090 3.838 -80.358 1.00 72.25 306 ALA A N 1
ATOM 2461 C CA . ALA A 1 306 ? -1.345 5.274 -80.303 1.00 72.25 306 ALA A CA 1
ATOM 2462 C C . ALA A 1 306 ? -0.280 5.998 -79.462 1.00 72.25 306 ALA A C 1
ATOM 2464 O O . ALA A 1 306 ? 0.252 7.028 -79.886 1.00 72.25 306 ALA A O 1
ATOM 2465 N N . GLY A 1 307 ? 0.106 5.423 -78.320 1.00 71.81 307 GLY A N 1
ATOM 2466 C CA . GLY A 1 307 ? 1.214 5.896 -77.489 1.00 71.81 307 GLY A CA 1
ATOM 2467 C C . GLY A 1 307 ? 2.553 5.970 -78.231 1.00 71.81 307 GLY A C 1
ATOM 2468 O O . GLY A 1 307 ? 3.257 6.978 -78.129 1.00 71.81 307 GLY A O 1
ATOM 2469 N N . LEU A 1 308 ? 2.882 4.956 -79.038 1.00 71.31 308 LEU A N 1
ATOM 2470 C CA . LEU A 1 308 ? 4.106 4.938 -79.847 1.00 71.31 308 LEU A CA 1
ATOM 2471 C C . LEU A 1 308 ? 4.122 6.066 -80.888 1.00 71.31 308 LEU A C 1
ATOM 2473 O O . LEU A 1 308 ? 5.111 6.791 -80.986 1.00 71.31 308 LEU A O 1
ATOM 2477 N N . ILE A 1 309 ? 3.027 6.237 -81.636 1.00 71.38 309 ILE A N 1
ATOM 2478 C CA . ILE A 1 309 ? 2.901 7.286 -82.660 1.00 71.38 309 ILE A CA 1
ATOM 2479 C C . ILE A 1 309 ? 3.033 8.672 -82.018 1.00 71.38 309 ILE A C 1
ATOM 2481 O O . ILE A 1 309 ? 3.787 9.513 -82.508 1.00 71.38 309 ILE A O 1
ATOM 2485 N N . ASN A 1 310 ? 2.374 8.888 -80.877 1.00 71.88 310 ASN A N 1
ATOM 2486 C CA . ASN A 1 310 ? 2.471 10.139 -80.131 1.00 71.88 310 ASN A CA 1
ATOM 2487 C C . ASN A 1 310 ? 3.895 10.404 -79.623 1.00 71.88 310 ASN A C 1
ATOM 2489 O O . ASN A 1 310 ? 4.377 11.536 -79.698 1.00 71.88 310 ASN A O 1
ATOM 2493 N N . LYS A 1 311 ? 4.595 9.382 -79.114 1.00 73.00 311 LYS A N 1
ATOM 2494 C CA . LYS A 1 311 ? 5.983 9.530 -78.652 1.00 73.00 311 LYS A CA 1
ATOM 2495 C C . LYS A 1 311 ? 6.932 9.775 -79.827 1.00 73.00 311 LYS A C 1
ATOM 2497 O O . LYS A 1 311 ? 7.803 10.631 -79.719 1.00 73.00 311 LYS A O 1
ATOM 2502 N N . TRP A 1 312 ? 6.725 9.108 -80.963 1.00 73.69 312 TRP A N 1
ATOM 2503 C CA . TRP A 1 312 ? 7.484 9.332 -82.196 1.00 73.69 312 TRP A CA 1
ATOM 2504 C C . TRP A 1 312 ? 7.373 10.780 -82.668 1.00 73.69 312 TRP A C 1
ATOM 2506 O O . TRP A 1 312 ? 8.384 11.449 -82.868 1.00 73.69 312 TRP A O 1
ATOM 2516 N N . GLN A 1 313 ? 6.143 11.289 -82.764 1.00 71.31 313 GLN A N 1
ATOM 2517 C CA . GLN A 1 313 ? 5.871 12.668 -83.168 1.00 71.31 313 GLN A CA 1
ATOM 2518 C C . GLN A 1 313 ? 6.501 13.705 -82.227 1.00 71.31 313 GLN A C 1
ATOM 2520 O O . GLN A 1 313 ? 6.862 14.792 -82.680 1.00 71.31 313 GLN A O 1
ATOM 2525 N N . LYS A 1 314 ? 6.650 13.376 -80.935 1.00 70.44 314 LYS A N 1
ATOM 2526 C CA . LYS A 1 314 ? 7.250 14.253 -79.916 1.00 70.44 314 LYS A CA 1
ATOM 2527 C C . LYS A 1 314 ? 8.780 14.184 -79.857 1.00 70.44 314 LYS A C 1
ATOM 2529 O O . LYS A 1 314 ? 9.412 15.211 -79.631 1.00 70.44 314 LYS A O 1
ATOM 2534 N N . VAL A 1 315 ? 9.369 12.995 -80.010 1.00 63.88 315 VAL A N 1
ATOM 2535 C CA . VAL A 1 315 ? 10.796 12.740 -79.723 1.00 63.88 315 VAL A CA 1
ATOM 2536 C C . VAL A 1 315 ? 11.676 12.816 -80.973 1.00 63.88 315 VAL A C 1
ATOM 2538 O O . VAL A 1 315 ? 12.844 13.192 -80.869 1.00 63.88 315 VAL A O 1
ATOM 2541 N N . ALA A 1 316 ? 11.146 12.502 -82.158 1.00 60.50 316 ALA A N 1
ATOM 2542 C CA . ALA A 1 316 ? 11.926 12.524 -83.393 1.00 60.50 316 ALA A CA 1
ATOM 2543 C C . ALA A 1 316 ? 12.463 13.945 -83.695 1.00 60.50 316 ALA A C 1
ATOM 2545 O O . ALA A 1 316 ? 11.700 14.873 -83.973 1.00 60.50 316 ALA A O 1
ATOM 2546 N N . SER A 1 317 ? 13.791 14.129 -83.638 1.00 56.31 317 SER A N 1
ATOM 2547 C CA . SER A 1 317 ? 14.479 15.420 -83.822 1.00 56.31 317 SER A CA 1
ATOM 2548 C C . SER A 1 317 ? 15.560 15.374 -84.923 1.00 56.31 317 SER A C 1
ATOM 2550 O O . SER A 1 317 ? 15.926 14.312 -85.407 1.00 56.31 317 SER A O 1
ATOM 2552 N N . GLN A 1 318 ? 16.092 16.543 -85.336 1.00 51.38 318 GLN A N 1
ATOM 2553 C CA . GLN A 1 318 ? 16.876 16.816 -86.578 1.00 51.38 318 GLN A CA 1
ATOM 2554 C C . GLN A 1 318 ? 18.144 15.987 -86.756 1.00 51.38 318 GLN A C 1
ATOM 2556 O O . GLN A 1 318 ? 18.756 16.059 -87.815 1.00 51.38 318 GLN A O 1
ATOM 2561 N N . LYS A 1 319 ? 18.603 15.319 -85.700 1.00 51.69 319 LYS A N 1
ATOM 2562 C CA . LYS A 1 319 ? 19.974 14.815 -85.582 1.00 51.69 319 LYS A CA 1
ATOM 2563 C C . LYS A 1 319 ? 20.047 13.322 -85.270 1.00 51.69 319 LYS A C 1
ATOM 2565 O O . LYS A 1 319 ? 21.147 12.807 -85.093 1.00 51.69 319 LYS A O 1
ATOM 2570 N N . ASP A 1 320 ? 18.907 12.642 -85.199 1.00 53.72 320 ASP A N 1
ATOM 2571 C CA . ASP A 1 320 ? 18.853 11.258 -84.741 1.00 53.72 320 ASP A CA 1
ATOM 2572 C C . ASP A 1 320 ? 19.030 10.288 -85.915 1.00 53.72 320 ASP A C 1
ATOM 2574 O O . ASP A 1 320 ? 18.430 10.450 -86.979 1.00 53.72 320 ASP A O 1
ATOM 2578 N N . ARG A 1 321 ? 19.892 9.282 -85.733 1.00 57.72 321 ARG A N 1
ATOM 2579 C CA . ARG A 1 321 ? 20.052 8.185 -86.696 1.00 57.72 321 ARG A CA 1
ATOM 2580 C C . ARG A 1 321 ? 19.075 7.084 -86.305 1.00 57.72 321 ARG A C 1
ATOM 2582 O O . ARG A 1 321 ? 18.995 6.729 -85.129 1.00 57.72 321 ARG A O 1
ATOM 2589 N N . ILE A 1 322 ? 18.337 6.561 -87.280 1.00 59.12 322 ILE A N 1
ATOM 2590 C CA . ILE A 1 322 ? 17.349 5.507 -87.047 1.00 59.12 322 ILE A CA 1
ATOM 2591 C C . ILE A 1 322 ? 17.896 4.212 -87.636 1.00 59.12 322 ILE A C 1
ATOM 2593 O O . ILE A 1 322 ? 18.147 4.112 -88.842 1.00 59.12 322 ILE A O 1
ATOM 2597 N N . TYR A 1 323 ? 18.097 3.224 -86.771 1.00 59.78 323 TYR A N 1
ATOM 2598 C CA . TYR A 1 323 ? 18.553 1.901 -87.172 1.00 59.78 323 TYR A CA 1
ATOM 2599 C C . TYR A 1 323 ? 17.343 1.008 -87.431 1.00 59.78 323 TYR A C 1
ATOM 2601 O O . TYR A 1 323 ? 16.400 0.967 -86.638 1.00 59.78 323 TYR A O 1
ATOM 2609 N N . ILE A 1 324 ? 17.365 0.306 -88.565 1.00 57.44 324 ILE A N 1
ATOM 2610 C CA . ILE A 1 324 ? 16.289 -0.594 -88.986 1.00 57.44 324 ILE A CA 1
ATOM 2611 C C . ILE A 1 324 ? 16.919 -1.966 -89.207 1.00 57.44 324 ILE A C 1
ATOM 2613 O O . ILE A 1 324 ? 17.427 -2.276 -90.283 1.00 57.44 324 ILE A O 1
ATOM 2617 N N . SER A 1 325 ? 16.927 -2.788 -88.158 1.00 54.16 325 SER A N 1
ATOM 2618 C CA . SER A 1 325 ? 17.408 -4.165 -88.276 1.00 54.16 325 SER A CA 1
ATOM 2619 C C . SER A 1 325 ? 16.326 -5.049 -88.886 1.00 54.16 325 SER A C 1
ATOM 2621 O O . SER A 1 325 ? 15.164 -4.995 -88.483 1.00 54.16 325 SER A O 1
ATOM 2623 N N . ARG A 1 326 ? 16.716 -5.880 -89.857 1.00 49.53 326 ARG A N 1
ATOM 2624 C CA . ARG A 1 326 ? 15.802 -6.802 -90.537 1.00 49.53 326 ARG A CA 1
ATOM 2625 C C . ARG A 1 326 ? 15.574 -8.096 -89.744 1.00 49.53 326 ARG A C 1
ATOM 2627 O O . ARG A 1 326 ? 14.579 -8.759 -90.004 1.00 49.53 326 ARG A O 1
ATOM 2634 N N . PHE A 1 327 ? 16.430 -8.429 -88.766 1.00 39.38 327 PHE A N 1
ATOM 2635 C CA . PHE A 1 327 ? 16.324 -9.655 -87.962 1.00 39.38 327 PHE A CA 1
ATOM 2636 C C . PHE A 1 327 ? 16.976 -9.519 -86.556 1.00 39.38 327 PHE A C 1
ATOM 2638 O O . PHE A 1 327 ? 18.150 -9.180 -86.452 1.00 39.38 327 PHE A O 1
ATOM 2645 N N . THR A 1 328 ? 16.195 -9.854 -85.515 1.00 33.59 328 THR A N 1
ATOM 2646 C CA . THR A 1 328 ? 16.575 -10.435 -84.194 1.00 33.59 328 THR A CA 1
ATOM 2647 C C . THR A 1 328 ? 17.196 -9.560 -83.068 1.00 33.59 328 THR A C 1
ATOM 2649 O O . THR A 1 328 ? 18.019 -8.683 -83.301 1.00 33.59 328 THR A O 1
ATOM 2652 N N . LEU A 1 329 ? 16.742 -9.850 -81.829 1.00 28.11 329 LEU A N 1
ATOM 2653 C CA . LEU A 1 329 ? 16.988 -9.247 -80.496 1.00 28.11 329 LEU A CA 1
ATOM 2654 C C . LEU A 1 329 ? 18.458 -9.111 -80.053 1.00 28.11 329 LEU A C 1
ATOM 2656 O O . LEU A 1 329 ? 19.172 -10.101 -80.147 1.00 28.11 329 LEU A O 1
ATOM 2660 N N . TYR A 1 330 ? 18.784 -8.010 -79.348 1.00 26.30 330 TYR A N 1
ATOM 2661 C CA . TYR A 1 330 ? 19.693 -7.978 -78.178 1.00 26.30 330 TYR A CA 1
ATOM 2662 C C . TYR A 1 330 ? 19.268 -6.874 -77.179 1.00 26.30 330 TYR A C 1
ATOM 2664 O O . TYR A 1 330 ? 18.921 -5.768 -77.591 1.00 26.30 330 TYR A O 1
ATOM 2672 N N . TYR A 1 331 ? 19.265 -7.198 -75.880 1.00 25.81 331 TYR A N 1
ATOM 2673 C CA . TYR A 1 331 ? 19.020 -6.295 -74.738 1.00 25.81 331 TYR A CA 1
ATOM 2674 C C . TYR A 1 331 ? 20.345 -5.669 -74.260 1.00 25.81 331 TYR A C 1
ATOM 2676 O O . TYR A 1 331 ? 21.386 -6.313 -74.370 1.00 25.81 331 TYR A O 1
ATOM 2684 N N . VAL A 1 332 ? 20.296 -4.462 -73.686 1.00 24.83 332 VAL A N 1
ATOM 2685 C CA . VAL A 1 332 ? 21.358 -3.900 -72.831 1.00 24.83 332 VAL A CA 1
ATOM 2686 C C . VAL A 1 332 ? 20.700 -3.429 -71.537 1.00 24.83 332 VAL A C 1
ATOM 2688 O O . VAL A 1 332 ? 19.683 -2.738 -71.580 1.00 24.83 332 VAL A O 1
ATOM 2691 N N . GLU A 1 333 ? 21.263 -3.878 -70.423 1.00 22.03 333 GLU A N 1
ATOM 2692 C CA . GLU A 1 333 ? 20.941 -3.489 -69.051 1.00 22.03 333 GLU A CA 1
ATOM 2693 C C . GLU A 1 333 ? 21.720 -2.206 -68.703 1.00 22.03 333 GLU A C 1
ATOM 2695 O O . GLU A 1 333 ? 22.914 -2.115 -69.003 1.00 22.03 333 GLU A O 1
ATOM 2700 N N . GLU A 1 334 ? 21.041 -1.238 -68.085 1.00 29.78 334 GLU A N 1
ATOM 2701 C CA . GLU A 1 334 ? 21.611 -0.367 -67.047 1.00 29.78 334 GLU A CA 1
ATOM 2702 C C . GLU A 1 334 ? 20.857 -0.641 -65.747 1.00 29.78 334 GLU A C 1
ATOM 2704 O O . GLU A 1 334 ? 19.607 -0.761 -65.821 1.00 29.78 334 GLU A O 1
#

Foldseek 3Di:
DDDDDDDDDDDDDDDDDDDDDDDDDDDDDDDDDDDDPDPPPPPDVVVVVVVVVVVVVVVVVVVVVVVVVVVVVVVVVVVVVVVVVVVVVVVVVVVVVVVVVVVVVVVVVVVVVVVVVVVVVVVVVVVVVVVVVVVVVVVVVVVVVVVVVVVVVVVVVVVVVVVVVVVVVVVVVVVVVVVVVVVVVVVVVVVVVVVVVVCVVVVVNPVDDDPDPPDDFPDDDPPGKTWRQFDQDADPPDPDPDDRDGPNLWTWIDDAPDPPLPPQVVQVVVCVVSVHPVPRQAFKDKPDPQQDTGHDPPPPDDDDPVVNSVSSSVPDDRDIIMTRGPDDDDDDDD

Sequence (334 aa):
MSTENSYEQSVDSSTQASSTPGPDTPSVSEIMSTTPTAELQVASPAYENMFRSFLDTFENLRAEMTRLEIENKRLVDYNTVIEKELETLNEENVKLSRANDDAMKKLAESDEKNARLQKEFSELEELKEVLGWKKRCEELENRTTENQERTEKLLEDYQQKTEKWIAEVQQQSQRNLGQAINRIKALRALQMQGLNSVMAFMGLEDLKDGYIFREKPLKMIPNGMIQVSRAKAASANQLSDDPLYENEGSGFLYVVRDQYKDFEKFTKIAESVFRLGAGHLWWLQGTKSDFPMCCRPGGMFHFDKAGLINKWQKVASQKDRIYISRFTLYYVEE